Protein AF-A0A1X6PEN7-F1 (afdb_monomer)

Organism: Porphyra umbilicalis (NCBI:txid2786)

Sequence (336 aa):
MVALQAAVLLFDASPAFAVATADVFENAVACARSIYADFAPDVKAKHEYLTRYLDADMTEESLVAAFKKRYPKAADKTDATGIFTPGRPQCRAEAYAKGDKTSFGTCEKGYVSSERYSDGALTLCCACSHPKILGFVVLDRMESPQVLINALLTRFSKLPRYLLYDFACGVVRCAMVKLPWMLRELSVVSDRFHVCNHTLSHFYNANSYGELDFKNTLTHEQCNAAIRKMQAILRGAGRYGYLALLCYQTSVLNSFAESRTEYQQAGLAAGDALDAAAAREGTGARPAARATRPSLALPRHFDFRADYFSRHPCRCCRYMTRPSYATGSHIARAGV

Mean predicted aligned error: 13.34 Å

pLDDT: mean 72.69, std 17.74, range [24.83, 93.62]

Structure (mmCIF, N/CA/C/O backbone):
data_AF-A0A1X6PEN7-F1
#
_entry.id   AF-A0A1X6PEN7-F1
#
loop_
_atom_site.group_PDB
_atom_site.id
_atom_site.type_symbol
_atom_site.label_atom_id
_atom_site.label_alt_id
_atom_site.label_comp_id
_atom_site.label_asym_id
_atom_site.label_entity_id
_atom_site.label_seq_id
_atom_site.pdbx_PDB_ins_code
_atom_site.Cartn_x
_atom_site.Cartn_y
_atom_site.Cartn_z
_atom_site.occupancy
_atom_site.B_iso_or_equiv
_atom_site.auth_seq_id
_atom_site.auth_comp_id
_atom_site.auth_asym_id
_atom_site.auth_atom_id
_atom_site.pdbx_PDB_model_num
ATOM 1 N N . MET A 1 1 ? 15.521 -22.847 -3.876 1.00 48.00 1 MET A N 1
ATOM 2 C CA . MET A 1 1 ? 15.410 -23.847 -4.962 1.00 48.00 1 MET A CA 1
ATOM 3 C C . MET A 1 1 ? 15.529 -25.276 -4.436 1.00 48.00 1 MET A C 1
ATOM 5 O O . MET A 1 1 ? 14.565 -26.009 -4.584 1.00 48.00 1 MET A O 1
ATOM 9 N N . VAL A 1 2 ? 16.608 -25.637 -3.727 1.00 52.41 2 VAL A N 1
ATOM 10 C CA . VAL A 1 2 ? 16.836 -27.011 -3.216 1.00 52.41 2 VAL A CA 1
ATOM 11 C C . VAL A 1 2 ? 15.707 -27.540 -2.316 1.00 52.41 2 VAL A C 1
ATOM 13 O O . VAL A 1 2 ? 15.239 -28.650 -2.522 1.00 52.41 2 VAL A O 1
ATOM 16 N N . ALA A 1 3 ? 15.205 -26.741 -1.368 1.00 46.94 3 ALA A N 1
ATOM 17 C CA . ALA A 1 3 ? 14.145 -27.187 -0.452 1.00 46.94 3 ALA A CA 1
ATOM 18 C C . ALA A 1 3 ? 12.792 -27.446 -1.1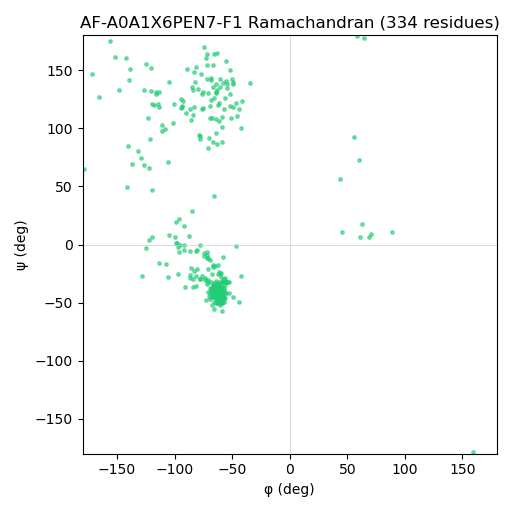46 1.00 46.94 3 ALA A C 1
ATOM 20 O O . ALA A 1 3 ? 12.088 -28.383 -0.792 1.00 46.94 3 ALA A O 1
ATOM 21 N N . LEU A 1 4 ? 12.442 -26.642 -2.158 1.00 51.12 4 LEU A N 1
ATOM 22 C CA . LEU A 1 4 ? 11.215 -26.832 -2.941 1.00 51.12 4 LEU A CA 1
ATOM 23 C C . LEU A 1 4 ? 11.320 -28.062 -3.847 1.00 51.12 4 LEU A C 1
ATOM 25 O O . LEU A 1 4 ? 10.376 -28.835 -3.924 1.00 51.12 4 LEU A O 1
ATOM 29 N N . GLN A 1 5 ? 12.478 -28.284 -4.474 1.00 61.81 5 GLN A N 1
ATOM 30 C CA . GLN A 1 5 ? 12.730 -29.495 -5.261 1.00 61.81 5 GLN A CA 1
ATOM 31 C C . GLN A 1 5 ? 12.733 -30.755 -4.385 1.00 61.81 5 GLN A C 1
ATOM 33 O O . GLN A 1 5 ? 12.153 -31.761 -4.772 1.00 61.81 5 GLN A O 1
ATOM 38 N N . ALA A 1 6 ? 13.312 -30.688 -3.184 1.00 69.75 6 ALA A N 1
ATOM 39 C CA . ALA A 1 6 ? 13.276 -31.787 -2.222 1.00 69.75 6 ALA A CA 1
ATOM 40 C C . ALA A 1 6 ? 11.848 -32.093 -1.738 1.00 69.75 6 ALA A C 1
ATOM 42 O O . ALA A 1 6 ? 11.487 -33.258 -1.618 1.00 69.75 6 ALA A O 1
ATOM 43 N N . ALA A 1 7 ? 11.023 -31.065 -1.508 1.00 70.19 7 ALA A N 1
ATOM 44 C CA . ALA A 1 7 ? 9.619 -31.248 -1.148 1.00 70.19 7 ALA A CA 1
ATOM 45 C C . ALA A 1 7 ? 8.810 -31.896 -2.283 1.00 70.19 7 ALA A C 1
ATOM 47 O O . ALA A 1 7 ? 8.031 -32.804 -2.020 1.00 70.19 7 ALA A O 1
ATOM 48 N N . VAL A 1 8 ? 9.031 -31.482 -3.537 1.00 73.69 8 VAL A N 1
ATOM 49 C CA . VAL A 1 8 ? 8.390 -32.105 -4.710 1.00 73.69 8 VAL A CA 1
ATOM 50 C C . VAL A 1 8 ? 8.767 -33.584 -4.810 1.00 73.69 8 VAL A C 1
ATOM 52 O O . VAL A 1 8 ? 7.882 -34.427 -4.847 1.00 73.69 8 VAL A O 1
ATOM 55 N N . LEU A 1 9 ? 10.060 -33.913 -4.728 1.00 80.81 9 LEU A N 1
ATOM 56 C CA . LEU A 1 9 ? 10.526 -35.304 -4.758 1.00 80.81 9 LEU A CA 1
ATOM 57 C C . LEU A 1 9 ? 9.960 -36.144 -3.602 1.00 80.81 9 LEU A C 1
ATOM 59 O O . LEU A 1 9 ? 9.646 -37.316 -3.789 1.00 80.81 9 LEU A O 1
ATOM 63 N N . LEU A 1 10 ? 9.817 -35.554 -2.412 1.00 79.19 10 LEU A N 1
ATOM 64 C CA . LEU A 1 10 ? 9.229 -36.222 -1.251 1.00 79.19 10 LEU A CA 1
ATOM 65 C C . LEU A 1 10 ? 7.739 -36.526 -1.462 1.00 79.19 10 LEU A C 1
ATOM 67 O O . LEU A 1 10 ? 7.286 -37.615 -1.114 1.00 79.19 10 LEU A O 1
ATOM 71 N N . PHE A 1 11 ? 6.985 -35.582 -2.028 1.00 83.81 11 PHE A N 1
ATOM 72 C CA . PHE A 1 11 ? 5.562 -35.771 -2.308 1.00 83.81 11 PHE A CA 1
ATOM 73 C C . PHE A 1 11 ? 5.316 -36.738 -3.471 1.00 83.81 11 PHE A C 1
ATOM 75 O O . PHE A 1 11 ? 4.370 -37.518 -3.399 1.00 83.81 11 PHE A O 1
ATOM 82 N N . ASP A 1 12 ? 6.195 -36.760 -4.476 1.00 82.69 12 ASP A N 1
ATOM 83 C CA . ASP A 1 12 ? 6.150 -37.743 -5.566 1.00 82.69 12 ASP A CA 1
ATOM 84 C C . ASP A 1 12 ? 6.468 -39.160 -5.059 1.00 82.69 12 ASP A C 1
ATOM 86 O O . ASP A 1 12 ? 5.818 -40.130 -5.449 1.00 82.69 12 ASP A O 1
ATOM 90 N N . ALA A 1 13 ? 7.445 -39.290 -4.153 1.00 87.19 13 ALA A N 1
ATOM 91 C CA . ALA A 1 13 ? 7.831 -40.572 -3.567 1.00 87.19 13 ALA A CA 1
ATOM 92 C C . ALA A 1 13 ? 6.817 -41.101 -2.538 1.00 87.19 13 ALA A C 1
ATOM 94 O O . ALA A 1 13 ? 6.705 -42.312 -2.351 1.00 87.19 13 ALA A O 1
ATOM 95 N N . SER A 1 14 ? 6.087 -40.214 -1.856 1.00 87.44 14 SER A N 1
ATOM 96 C CA . SER A 1 14 ? 5.062 -40.586 -0.878 1.00 87.44 14 SER A CA 1
ATOM 97 C C . SER A 1 14 ? 3.839 -39.668 -0.970 1.00 87.44 14 SER A C 1
ATOM 99 O O . SER A 1 14 ? 3.693 -38.722 -0.187 1.00 87.44 14 SER A O 1
ATOM 101 N N . PRO A 1 15 ? 2.894 -39.976 -1.876 1.00 86.44 15 PRO A N 1
ATOM 102 C CA . PRO A 1 15 ? 1.643 -39.228 -1.988 1.00 86.44 15 PRO A CA 1
ATOM 103 C C . PRO A 1 15 ? 0.830 -39.237 -0.684 1.00 86.44 15 PRO A C 1
ATOM 105 O O . PRO A 1 15 ? 0.190 -38.247 -0.336 1.00 86.44 15 PRO A O 1
ATOM 108 N N . ALA A 1 16 ? 0.913 -40.327 0.089 1.00 88.88 16 ALA A N 1
ATOM 109 C CA . ALA A 1 16 ? 0.264 -40.445 1.395 1.00 88.88 16 ALA A CA 1
ATOM 110 C C . ALA A 1 16 ? 0.770 -39.400 2.406 1.00 88.88 16 ALA A C 1
ATOM 112 O O . ALA A 1 16 ? -0.004 -38.924 3.233 1.00 88.88 16 ALA A O 1
ATOM 113 N N . PHE A 1 17 ? 2.043 -38.997 2.323 1.00 84.38 17 PHE A N 1
ATOM 114 C CA . PHE A 1 17 ? 2.596 -37.945 3.176 1.00 84.38 17 PHE A CA 1
ATOM 115 C C . PHE A 1 17 ? 2.010 -36.566 2.844 1.00 84.38 17 PHE A C 1
ATOM 117 O O . PHE A 1 17 ? 1.712 -35.788 3.753 1.00 84.38 17 PHE A O 1
ATOM 124 N N . ALA A 1 18 ? 1.786 -36.273 1.558 1.00 81.75 18 ALA A N 1
ATOM 125 C CA . ALA A 1 18 ? 1.116 -35.043 1.136 1.00 81.75 18 ALA A CA 1
ATOM 126 C C . ALA A 1 18 ? -0.335 -34.992 1.645 1.00 81.75 18 ALA A C 1
ATOM 128 O O . ALA A 1 18 ? -0.751 -33.969 2.186 1.00 81.75 18 ALA A O 1
ATOM 129 N N . VAL A 1 19 ? -1.068 -36.109 1.541 1.00 84.88 19 VAL A N 1
ATOM 130 C CA . VAL A 1 19 ? -2.448 -36.232 2.046 1.00 84.88 19 VAL A CA 1
ATOM 131 C C . VAL A 1 19 ? -2.495 -36.058 3.562 1.00 84.88 19 VAL A C 1
ATOM 133 O O . VAL A 1 19 ? -3.214 -35.194 4.045 1.00 84.88 19 VAL A O 1
ATOM 136 N N . ALA A 1 20 ? -1.651 -36.770 4.314 1.00 87.44 20 ALA A N 1
ATOM 137 C CA . ALA A 1 20 ? -1.600 -36.636 5.770 1.00 87.44 20 ALA A CA 1
ATOM 138 C C . ALA A 1 20 ? -1.254 -35.202 6.214 1.00 87.44 20 ALA A C 1
ATOM 140 O O . ALA A 1 20 ? -1.802 -34.688 7.187 1.00 87.44 20 ALA A O 1
ATOM 141 N N . THR A 1 21 ? -0.365 -34.527 5.480 1.00 82.62 21 THR A N 1
ATOM 142 C CA . THR A 1 21 ? -0.028 -33.120 5.735 1.00 82.62 21 THR A CA 1
ATOM 143 C C . THR A 1 21 ? -1.227 -32.205 5.467 1.00 82.62 21 THR A C 1
ATOM 145 O O . THR A 1 21 ? -1.503 -31.307 6.264 1.00 82.62 21 THR A O 1
ATOM 148 N N . ALA A 1 22 ? -1.958 -32.434 4.371 1.00 80.56 22 ALA A N 1
ATOM 149 C CA . ALA A 1 22 ? -3.183 -31.703 4.061 1.00 80.56 22 ALA A CA 1
ATOM 150 C C . ALA A 1 22 ? -4.256 -31.918 5.140 1.00 80.56 22 ALA A C 1
ATOM 152 O O . ALA A 1 22 ? -4.801 -30.936 5.636 1.00 80.56 22 ALA A O 1
ATOM 153 N N . ASP A 1 23 ? -4.471 -33.158 5.586 1.00 87.81 23 ASP A N 1
ATOM 154 C CA . ASP A 1 23 ? -5.433 -33.502 6.640 1.00 87.81 23 ASP A CA 1
ATOM 155 C C . ASP A 1 23 ? -5.106 -32.801 7.966 1.00 87.81 23 ASP A C 1
ATOM 157 O O . ASP A 1 23 ? -5.998 -32.310 8.660 1.00 87.81 23 ASP A O 1
ATOM 161 N N . VAL A 1 24 ? -3.823 -32.700 8.331 1.00 88.50 24 VAL A N 1
ATOM 162 C CA . VAL A 1 24 ? -3.392 -31.932 9.513 1.00 88.50 24 VAL A CA 1
ATOM 163 C C . VAL A 1 24 ? -3.755 -30.453 9.362 1.00 88.50 24 VAL A C 1
ATOM 165 O O . VAL A 1 24 ? -4.262 -29.849 10.310 1.00 88.50 24 VAL A O 1
ATOM 168 N N . PHE A 1 25 ? -3.538 -29.862 8.184 1.00 78.00 25 PHE A N 1
ATOM 169 C CA . PHE A 1 25 ? -3.916 -28.472 7.933 1.00 78.00 25 PHE A CA 1
ATOM 170 C C . PHE A 1 25 ? -5.434 -28.269 7.929 1.00 78.00 25 PHE A C 1
ATOM 172 O O . PHE A 1 25 ? -5.904 -27.289 8.508 1.00 78.00 25 PHE A O 1
ATOM 179 N N . GLU A 1 26 ? -6.212 -29.182 7.347 1.00 81.88 26 GLU A N 1
ATOM 180 C CA . GLU A 1 26 ? -7.675 -29.113 7.378 1.00 81.88 26 GLU A CA 1
ATOM 181 C C . GLU A 1 26 ? -8.219 -29.232 8.803 1.00 81.88 26 GLU A C 1
ATOM 183 O O . GLU A 1 26 ? -9.050 -28.416 9.211 1.00 81.88 26 GLU A O 1
ATOM 188 N N . ASN A 1 27 ? -7.690 -30.161 9.602 1.00 85.50 27 ASN A N 1
ATOM 189 C CA . ASN A 1 27 ? -8.048 -30.302 11.012 1.00 85.50 27 ASN A CA 1
ATOM 190 C C . ASN A 1 27 ? -7.675 -29.059 11.829 1.00 85.50 27 ASN A C 1
ATOM 192 O O . ASN A 1 27 ? -8.466 -28.598 12.654 1.00 85.50 27 ASN A O 1
ATOM 196 N N . ALA A 1 28 ? -6.506 -28.462 11.578 1.00 77.31 28 ALA A N 1
ATOM 197 C CA . ALA A 1 28 ? -6.116 -27.204 12.208 1.00 77.31 28 ALA A CA 1
ATOM 198 C C . ALA A 1 28 ? -7.077 -26.060 11.835 1.00 77.31 28 ALA A C 1
ATOM 200 O O . ALA A 1 28 ? -7.468 -25.276 12.701 1.00 77.31 28 ALA A O 1
ATOM 201 N N . VAL A 1 29 ? -7.510 -25.983 10.570 1.00 75.75 29 VAL A N 1
ATOM 202 C CA . VAL A 1 29 ? -8.511 -25.007 10.107 1.00 75.75 29 VAL A CA 1
ATOM 203 C C . VAL A 1 29 ? -9.874 -25.259 10.752 1.00 75.75 29 VAL A C 1
ATOM 205 O O . VAL A 1 29 ? -10.517 -24.300 11.179 1.00 75.75 29 VAL A O 1
ATOM 208 N N . ALA A 1 30 ? -10.322 -26.511 10.851 1.00 76.62 30 ALA A N 1
ATOM 209 C CA . ALA A 1 30 ? -11.583 -26.875 11.494 1.00 76.62 30 ALA A CA 1
ATOM 210 C C . ALA A 1 30 ? -11.576 -26.520 12.988 1.00 76.62 30 ALA A C 1
ATOM 212 O O . ALA A 1 30 ? -12.508 -25.877 13.470 1.00 76.62 30 ALA A O 1
ATOM 213 N N . CYS A 1 31 ? -10.489 -26.839 13.693 1.00 77.62 31 CYS A N 1
ATOM 214 C CA . CYS A 1 31 ? -10.285 -26.465 15.090 1.00 77.62 31 CYS A CA 1
ATOM 215 C C . CYS A 1 31 ? -10.289 -24.941 15.264 1.00 77.62 31 CYS A C 1
ATOM 217 O O . CYS A 1 31 ? -11.042 -24.413 16.079 1.00 77.62 31 CYS A O 1
ATOM 219 N N . ALA A 1 32 ? -9.539 -24.213 14.429 1.00 71.62 32 ALA A N 1
ATOM 220 C CA . ALA A 1 32 ? -9.547 -22.756 14.444 1.00 71.62 32 ALA A CA 1
ATOM 221 C C . ALA A 1 32 ? -10.955 -22.198 14.193 1.00 71.62 32 ALA A C 1
ATOM 223 O O . ALA A 1 32 ? -11.372 -21.291 14.901 1.00 71.62 32 ALA A O 1
ATOM 224 N N . ARG A 1 33 ? -11.715 -22.744 13.233 1.00 69.38 33 ARG A N 1
ATOM 225 C CA . ARG A 1 33 ? -13.106 -22.344 12.959 1.00 69.38 33 ARG A CA 1
ATOM 226 C C . ARG A 1 33 ? -14.042 -22.615 14.135 1.00 69.38 33 ARG A C 1
ATOM 228 O O . ARG A 1 33 ? -14.866 -21.755 14.414 1.00 69.38 33 ARG A O 1
ATOM 235 N N . SER A 1 34 ? -13.906 -23.754 14.816 1.00 70.88 34 SER A N 1
ATOM 236 C CA . SER A 1 34 ? -14.681 -24.078 16.024 1.00 70.88 34 SER A CA 1
ATOM 237 C C . SER A 1 34 ? -14.368 -23.094 17.146 1.00 70.88 34 SER A C 1
ATOM 239 O O . SER A 1 34 ? -15.275 -22.466 17.677 1.00 70.88 34 SER A O 1
ATOM 241 N N . ILE A 1 35 ? -13.079 -22.852 17.406 1.00 67.88 35 ILE A N 1
ATOM 242 C CA . ILE A 1 35 ? -12.631 -21.805 18.332 1.00 67.88 35 ILE A CA 1
ATOM 243 C C . ILE A 1 35 ? -13.231 -20.454 17.910 1.00 67.88 35 ILE A C 1
ATOM 245 O O . ILE A 1 35 ? -13.727 -19.722 18.758 1.00 67.88 35 ILE A O 1
ATOM 249 N N . TYR A 1 36 ? -13.256 -20.156 16.600 1.00 65.94 36 TYR A N 1
ATOM 250 C CA . TYR A 1 36 ? -13.876 -18.953 16.035 1.00 65.94 36 TYR A CA 1
ATOM 251 C C . TYR A 1 36 ? -15.395 -18.846 16.226 1.00 65.94 36 TYR A C 1
ATOM 253 O O . TYR A 1 36 ? -15.910 -17.732 16.338 1.00 65.94 36 TYR A O 1
ATOM 261 N N . ALA A 1 37 ? -16.102 -19.970 16.269 1.00 62.84 37 ALA A N 1
ATOM 262 C CA . ALA A 1 37 ? -17.545 -20.022 16.452 1.00 62.84 37 ALA A CA 1
ATOM 263 C C . ALA A 1 37 ? -17.957 -19.797 17.918 1.00 62.84 37 ALA A C 1
ATOM 265 O O . ALA A 1 37 ? -19.004 -19.201 18.167 1.00 62.84 37 ALA A O 1
ATOM 266 N N . ASP A 1 38 ? -17.104 -20.176 18.871 1.00 67.69 38 ASP A N 1
ATOM 267 C CA . ASP A 1 38 ? -17.422 -20.208 20.306 1.00 67.69 38 ASP A CA 1
ATOM 268 C C . ASP A 1 38 ? -17.076 -18.902 21.068 1.00 67.69 38 ASP A C 1
ATOM 270 O O . ASP A 1 38 ? -16.972 -18.887 22.295 1.00 67.69 38 ASP A O 1
ATOM 274 N N . PHE A 1 39 ? -16.849 -17.777 20.375 1.00 67.44 39 PHE A N 1
ATOM 275 C CA . PHE A 1 39 ? -16.070 -16.669 20.950 1.00 67.44 39 PHE A CA 1
ATOM 276 C C . PHE A 1 39 ? -16.751 -15.680 21.911 1.00 67.44 39 PHE A C 1
ATOM 278 O O . PHE A 1 39 ? -17.912 -15.287 21.781 1.00 67.44 39 PHE A O 1
ATOM 285 N N . ALA A 1 40 ? -15.878 -15.135 22.770 1.00 63.31 40 ALA A N 1
ATOM 286 C CA . ALA A 1 40 ? -16.000 -13.888 23.519 1.00 63.31 40 ALA A CA 1
ATOM 287 C C . ALA A 1 40 ? -16.266 -12.642 22.621 1.00 63.31 40 ALA A C 1
ATOM 289 O O . ALA A 1 40 ? -15.956 -12.641 21.421 1.00 63.31 40 ALA A O 1
ATOM 290 N N . PRO A 1 41 ? -16.831 -11.547 23.174 1.00 65.56 41 PRO A N 1
ATOM 291 C CA . PRO A 1 41 ? -17.335 -10.402 22.399 1.00 65.56 41 PRO A CA 1
ATOM 292 C C . PRO A 1 41 ? -16.309 -9.722 21.474 1.00 65.56 41 PRO A C 1
ATOM 294 O O . PRO A 1 41 ? -16.657 -9.211 20.408 1.00 65.56 41 PRO A O 1
ATOM 297 N N . ASP A 1 42 ? -15.040 -9.708 21.873 1.00 62.34 42 ASP A N 1
ATOM 298 C CA . ASP A 1 42 ? -13.933 -9.054 21.178 1.00 62.34 42 ASP A CA 1
ATOM 299 C C . ASP A 1 42 ? -13.534 -9.766 19.879 1.00 62.34 42 ASP A C 1
ATOM 301 O O . ASP A 1 42 ? -13.138 -9.116 18.906 1.00 62.34 42 ASP A O 1
ATOM 305 N N . VAL A 1 43 ? -13.677 -11.089 19.819 1.00 65.38 43 VAL A N 1
ATOM 306 C CA . VAL A 1 43 ? -13.375 -11.852 18.605 1.00 65.38 43 VAL A CA 1
ATOM 307 C C . VAL A 1 43 ? -14.571 -11.921 17.664 1.00 65.38 43 VAL A C 1
ATOM 309 O O . VAL A 1 43 ? -14.375 -11.875 16.448 1.00 65.38 43 VAL A O 1
ATOM 312 N N . LYS A 1 44 ? -15.802 -11.873 18.190 1.00 68.44 44 LYS A N 1
ATOM 313 C CA . LYS A 1 44 ? -17.008 -11.687 17.370 1.00 68.44 44 LYS A CA 1
ATOM 314 C C . LYS A 1 44 ? -16.927 -10.405 16.531 1.00 68.44 44 LYS A C 1
ATOM 316 O O . LYS A 1 44 ? -17.133 -10.448 15.321 1.00 68.44 44 LYS A O 1
ATOM 321 N N . ALA A 1 45 ? -16.522 -9.285 17.133 1.00 68.56 45 ALA A N 1
ATOM 322 C CA . ALA A 1 45 ? -16.345 -8.020 16.414 1.00 68.56 45 ALA A CA 1
ATOM 323 C C . ALA A 1 45 ? -15.270 -8.098 15.307 1.00 68.56 45 ALA A C 1
ATOM 325 O O . ALA A 1 45 ? -15.436 -7.519 14.229 1.00 68.56 45 ALA A O 1
ATOM 326 N N . LYS A 1 46 ? -14.173 -8.838 15.539 1.00 69.31 46 LYS A N 1
ATOM 327 C CA . LYS A 1 46 ? -13.144 -9.090 14.513 1.00 69.31 46 LYS A CA 1
ATOM 328 C C . LYS A 1 46 ? -13.699 -9.953 13.382 1.00 69.31 46 LYS A C 1
ATOM 330 O O . LYS A 1 46 ? -13.505 -9.608 12.221 1.00 69.31 46 LYS A O 1
ATOM 335 N N . HIS A 1 47 ? -14.427 -11.021 13.705 1.00 71.44 47 HIS A N 1
ATOM 336 C CA . HIS A 1 47 ? -15.070 -11.891 12.723 1.00 71.44 47 HIS A CA 1
ATOM 337 C C . HIS A 1 47 ? -16.063 -11.117 11.840 1.00 71.44 47 HIS A C 1
ATOM 339 O O . HIS A 1 47 ? -16.031 -11.249 10.622 1.00 71.44 47 HIS A O 1
ATOM 345 N N . GLU A 1 48 ? -16.856 -10.207 12.411 1.00 77.56 48 GLU A N 1
ATOM 346 C CA . GLU A 1 48 ? -17.752 -9.334 11.640 1.00 77.56 48 GLU 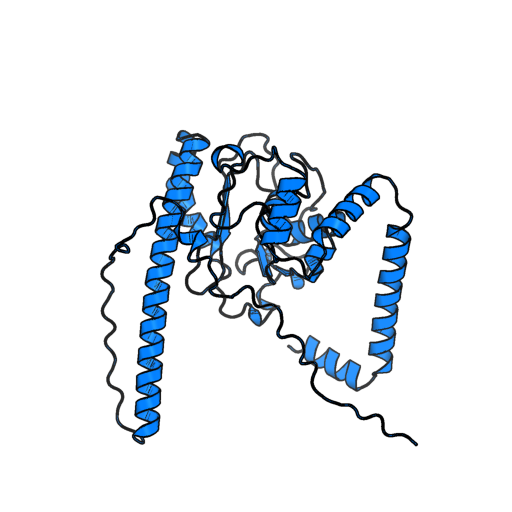A CA 1
ATOM 347 C C . GLU A 1 48 ? -17.015 -8.404 10.663 1.00 77.56 48 GLU A C 1
ATOM 349 O O . GLU A 1 48 ? -17.544 -8.087 9.593 1.00 77.56 48 GLU A O 1
ATOM 354 N N . TYR A 1 49 ? -15.809 -7.937 11.009 1.00 81.94 49 TYR A N 1
ATOM 355 C CA . TYR A 1 49 ? -14.967 -7.194 10.067 1.00 81.94 49 TYR A CA 1
ATOM 356 C C . TYR A 1 49 ? -14.566 -8.086 8.888 1.00 81.94 49 TYR A C 1
ATOM 358 O O . TYR A 1 49 ? -14.671 -7.652 7.742 1.00 81.94 49 TYR A O 1
ATOM 366 N N . LEU A 1 50 ? -14.153 -9.330 9.163 1.00 76.50 50 LEU A N 1
ATOM 367 C CA . LEU A 1 50 ? -13.784 -10.301 8.130 1.00 76.50 50 LEU A CA 1
ATOM 368 C C . LEU A 1 50 ? -14.951 -10.562 7.188 1.00 76.50 50 LEU A C 1
ATOM 370 O O . LEU A 1 50 ? -14.842 -10.288 5.999 1.00 76.50 50 LEU A O 1
ATOM 374 N N . THR A 1 51 ? -16.090 -10.997 7.721 1.00 77.19 51 THR A N 1
ATOM 375 C CA . THR A 1 51 ? -17.279 -11.347 6.932 1.00 77.19 51 THR A CA 1
ATOM 376 C C . THR A 1 51 ? -17.739 -10.201 6.034 1.00 77.19 51 THR A C 1
ATOM 378 O O . THR A 1 51 ? -18.217 -10.430 4.930 1.00 77.19 51 THR A O 1
ATOM 381 N N . ARG A 1 52 ? -17.554 -8.949 6.467 1.00 81.38 52 ARG A N 1
ATOM 382 C CA . ARG A 1 52 ? -17.948 -7.769 5.689 1.00 81.38 52 ARG A CA 1
ATOM 383 C C . ARG A 1 52 ? -17.045 -7.480 4.490 1.00 81.38 52 ARG A C 1
ATOM 385 O O . ARG A 1 52 ? -17.506 -6.869 3.532 1.00 81.38 52 ARG A O 1
ATOM 392 N N . TYR A 1 53 ? -15.763 -7.828 4.572 1.00 77.19 53 TYR A N 1
ATOM 393 C CA . TYR A 1 53 ? -14.747 -7.352 3.628 1.00 77.19 53 TYR A CA 1
ATOM 394 C C . TYR A 1 53 ? -13.954 -8.468 2.928 1.00 77.19 53 TYR A C 1
ATOM 396 O O . TYR A 1 53 ? -13.110 -8.150 2.089 1.00 77.19 53 TYR A O 1
ATOM 404 N N . LEU A 1 54 ? -14.210 -9.736 3.270 1.00 73.19 54 LEU A N 1
ATOM 405 C CA . LEU A 1 54 ? -13.516 -10.934 2.778 1.00 73.19 54 LEU A CA 1
ATOM 406 C C . LEU A 1 54 ? -14.228 -11.622 1.598 1.00 73.19 54 LEU A C 1
ATOM 408 O O . LEU A 1 54 ? -14.008 -12.802 1.341 1.00 73.19 54 LEU A O 1
ATOM 412 N N . ASP A 1 55 ? -15.077 -10.905 0.873 1.00 72.62 55 ASP A N 1
ATOM 413 C CA . ASP A 1 55 ? -15.663 -11.425 -0.359 1.00 72.62 55 ASP A CA 1
ATOM 414 C C . ASP A 1 55 ? -14.716 -11.142 -1.539 1.00 72.62 55 ASP A C 1
ATOM 416 O O . ASP A 1 55 ? -14.392 -9.987 -1.834 1.00 72.62 55 ASP A O 1
ATOM 420 N N . ALA A 1 56 ? -14.216 -12.213 -2.162 1.00 63.62 56 ALA A N 1
ATOM 421 C CA . ALA A 1 56 ? -13.228 -12.155 -3.237 1.00 63.62 56 ALA A CA 1
ATOM 422 C C . ALA A 1 56 ? -13.805 -11.609 -4.554 1.00 63.62 56 ALA A C 1
ATOM 424 O O . ALA A 1 56 ? -13.043 -11.095 -5.379 1.00 63.62 56 ALA A O 1
ATOM 425 N N . ASP A 1 57 ? -15.128 -11.673 -4.720 1.00 73.38 57 ASP A N 1
ATOM 426 C CA . ASP A 1 57 ? -15.823 -11.261 -5.941 1.00 73.38 57 ASP A CA 1
ATOM 427 C C . ASP A 1 57 ? -16.265 -9.789 -5.898 1.00 73.38 57 ASP A C 1
ATOM 429 O O . ASP A 1 57 ? -16.726 -9.228 -6.895 1.00 73.38 57 ASP A O 1
ATOM 433 N N . MET A 1 58 ? -16.069 -9.112 -4.763 1.00 77.69 58 MET A N 1
ATOM 434 C CA . MET A 1 58 ? -16.416 -7.703 -4.610 1.00 77.69 58 MET A CA 1
ATOM 435 C C . MET A 1 58 ? -15.513 -6.792 -5.450 1.00 77.69 58 MET A C 1
ATOM 437 O O . MET A 1 58 ? -14.287 -6.759 -5.299 1.00 77.69 58 MET A O 1
ATOM 441 N N . THR A 1 59 ? -16.136 -5.979 -6.306 1.00 86.25 59 THR A N 1
ATOM 442 C CA . THR A 1 59 ? -15.435 -4.930 -7.055 1.00 86.25 59 THR A CA 1
ATOM 443 C C . THR A 1 59 ? -15.047 -3.760 -6.148 1.00 86.25 59 THR A C 1
ATOM 445 O O . THR A 1 59 ? -15.607 -3.561 -5.065 1.00 86.25 59 THR A O 1
ATOM 448 N N . GLU A 1 60 ? -14.087 -2.948 -6.595 1.00 85.56 60 GLU A N 1
ATOM 449 C CA . GLU A 1 60 ? -13.671 -1.745 -5.870 1.00 85.56 60 GLU A CA 1
ATOM 450 C C . GLU A 1 60 ? -14.838 -0.775 -5.665 1.00 85.56 60 GLU A C 1
ATOM 452 O O . GLU A 1 60 ? -15.039 -0.275 -4.559 1.00 85.56 60 GLU A O 1
ATOM 457 N N . GLU A 1 61 ? -15.652 -0.570 -6.698 1.00 88.94 61 GLU A N 1
ATOM 458 C CA . GLU A 1 61 ? -16.820 0.307 -6.661 1.00 88.94 61 GLU A CA 1
ATOM 459 C C . GLU A 1 61 ? -17.838 -0.175 -5.623 1.00 88.94 61 GLU A C 1
ATOM 461 O O . GLU A 1 61 ? -18.367 0.631 -4.855 1.00 88.94 61 GLU A O 1
ATOM 466 N N . SER A 1 62 ? -18.065 -1.492 -5.553 1.00 90.38 62 SER A N 1
ATOM 467 C CA . SER A 1 62 ? -18.975 -2.106 -4.585 1.00 90.38 62 SER A CA 1
ATOM 468 C C . SER A 1 62 ? -18.479 -1.929 -3.145 1.00 90.38 62 SER A C 1
ATOM 470 O O . SER A 1 62 ? -19.241 -1.510 -2.269 1.00 90.38 62 SER A O 1
ATOM 472 N N . LEU A 1 63 ? -17.181 -2.150 -2.896 1.00 90.19 63 LEU A N 1
ATOM 473 C CA . LEU A 1 63 ? -16.569 -1.936 -1.578 1.00 90.19 63 LEU A CA 1
ATOM 474 C C . LEU A 1 63 ? -16.672 -0.471 -1.134 1.00 90.19 63 LEU A C 1
ATOM 476 O O . LEU A 1 63 ? -17.069 -0.182 -0.004 1.00 90.19 63 LEU A 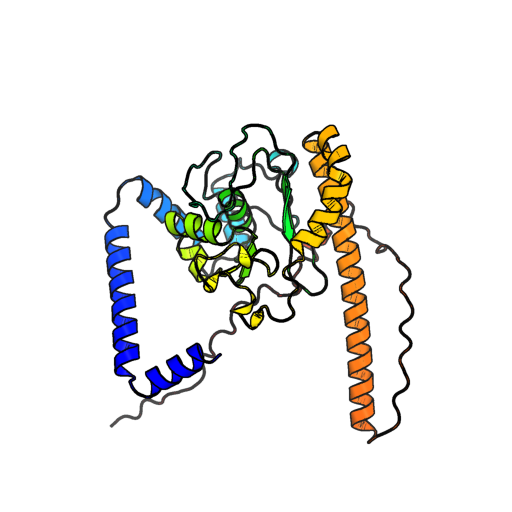O 1
ATOM 480 N N . VAL A 1 64 ? -16.369 0.468 -2.034 1.00 90.94 64 VAL A N 1
ATOM 481 C CA . VAL A 1 64 ? -16.467 1.910 -1.765 1.00 90.94 64 VAL A CA 1
ATOM 482 C C . VAL A 1 64 ? -17.914 2.319 -1.486 1.00 90.94 64 VAL A C 1
ATOM 484 O O . VAL A 1 64 ? -18.169 3.062 -0.536 1.00 90.94 64 VAL A O 1
ATOM 487 N N . ALA A 1 65 ? -18.876 1.822 -2.268 1.00 92.00 65 ALA A N 1
ATOM 488 C CA . ALA A 1 65 ? -20.295 2.094 -2.056 1.00 92.00 65 ALA A CA 1
ATOM 489 C C . ALA A 1 65 ? -20.784 1.546 -0.705 1.00 92.00 65 ALA A C 1
ATOM 491 O O . ALA A 1 65 ? -21.448 2.264 0.047 1.00 92.00 65 ALA A O 1
ATOM 492 N N . ALA A 1 66 ? -20.403 0.315 -0.353 1.00 91.62 66 ALA A N 1
ATOM 493 C CA . ALA A 1 66 ? -20.733 -0.299 0.930 1.00 91.62 66 ALA A CA 1
ATOM 494 C C . ALA A 1 66 ? -20.133 0.478 2.113 1.00 91.62 66 ALA A C 1
ATOM 496 O O . ALA A 1 66 ? -20.827 0.736 3.103 1.00 91.62 66 ALA A O 1
ATOM 497 N N . PHE A 1 67 ? -18.873 0.913 1.996 1.00 92.88 67 PHE A N 1
ATOM 498 C CA . PHE A 1 67 ? -18.221 1.751 3.000 1.00 92.88 67 PHE A CA 1
ATOM 499 C C . PHE A 1 67 ? -18.961 3.081 3.187 1.00 92.88 67 PHE A C 1
ATOM 501 O O . PHE A 1 67 ? -19.345 3.408 4.310 1.00 92.88 67 PHE A O 1
ATOM 508 N N . LYS A 1 68 ? -19.235 3.815 2.100 1.00 93.12 68 LYS A N 1
ATOM 509 C CA . LYS A 1 68 ? -19.951 5.103 2.150 1.00 93.12 68 LYS A CA 1
ATOM 510 C C . LYS A 1 68 ? -21.359 4.965 2.725 1.00 93.12 68 LYS A C 1
ATOM 512 O O . LYS A 1 68 ? -21.769 5.792 3.533 1.00 93.12 68 LYS A O 1
ATOM 517 N N . LYS A 1 69 ? -22.082 3.900 2.363 1.00 93.62 69 LYS A N 1
ATOM 518 C CA . LYS A 1 69 ? -23.418 3.608 2.901 1.00 93.62 69 LYS A CA 1
ATOM 519 C C . LYS A 1 69 ? -23.390 3.429 4.419 1.00 93.62 69 LYS A C 1
ATOM 521 O O . LYS A 1 69 ? -24.300 3.882 5.107 1.00 93.62 69 LYS A O 1
ATOM 526 N N . ARG A 1 70 ? -22.359 2.767 4.952 1.00 92.38 70 ARG A N 1
ATOM 527 C CA . ARG A 1 70 ? -22.225 2.514 6.394 1.00 92.38 70 ARG A CA 1
ATOM 528 C C . ARG A 1 70 ? -21.663 3.713 7.158 1.00 92.38 70 ARG A C 1
ATOM 530 O O . ARG A 1 70 ? -22.079 3.953 8.289 1.00 92.38 70 ARG A O 1
ATOM 537 N N . TYR A 1 71 ? -20.741 4.453 6.553 1.00 93.44 71 TYR A N 1
ATOM 538 C CA . TYR A 1 71 ? -20.056 5.589 7.164 1.00 93.44 71 TYR A CA 1
ATOM 539 C C . TYR A 1 71 ? -20.268 6.871 6.342 1.00 93.44 71 TYR A C 1
ATOM 541 O O . TYR A 1 71 ? -19.306 7.433 5.820 1.00 93.44 71 TYR A O 1
ATOM 549 N N . PRO A 1 72 ? -21.509 7.388 6.247 1.00 92.69 72 PRO A N 1
ATOM 550 C CA . PRO A 1 72 ? -21.820 8.554 5.411 1.00 92.69 72 PRO A CA 1
ATOM 551 C C . PRO A 1 72 ? -21.138 9.845 5.885 1.00 92.69 72 PRO A C 1
ATOM 553 O O . PRO A 1 72 ? -21.030 10.800 5.127 1.00 92.69 72 PRO A O 1
ATOM 556 N N . LYS A 1 73 ? -20.681 9.876 7.144 1.00 92.62 73 LYS A N 1
ATOM 557 C CA . LYS A 1 73 ? -19.961 11.002 7.758 1.00 92.62 73 LYS A CA 1
ATOM 558 C C . LYS A 1 73 ? -18.439 10.805 7.795 1.00 92.62 73 LYS A C 1
ATOM 560 O O . LYS A 1 73 ? -17.755 11.583 8.453 1.00 92.62 73 LYS A O 1
ATOM 565 N N . ALA A 1 74 ? -17.905 9.747 7.177 1.00 89.81 74 ALA A N 1
ATOM 566 C CA . ALA A 1 74 ? -16.460 9.548 7.122 1.00 89.81 74 ALA A CA 1
ATOM 567 C C . ALA A 1 74 ? -15.804 10.698 6.349 1.00 89.81 74 ALA A C 1
ATOM 569 O O . ALA A 1 74 ? -16.264 11.061 5.267 1.00 89.81 74 ALA A O 1
ATOM 570 N N . ALA A 1 75 ? -14.728 11.256 6.904 1.00 86.94 75 ALA A N 1
ATOM 571 C CA . ALA A 1 75 ? -13.953 12.276 6.217 1.00 86.94 75 ALA A CA 1
ATOM 572 C C . ALA A 1 75 ? -13.308 11.683 4.955 1.00 86.94 75 ALA A C 1
ATOM 574 O O . ALA A 1 75 ? -12.680 10.626 5.006 1.00 86.94 75 ALA A O 1
ATOM 575 N N . ASP A 1 76 ? -13.455 12.377 3.833 1.00 82.38 76 ASP A N 1
ATOM 576 C CA . ASP A 1 76 ? -12.882 12.007 2.539 1.00 82.38 76 ASP A CA 1
ATOM 577 C C . ASP A 1 76 ? -11.689 12.891 2.159 1.00 82.38 76 ASP A C 1
ATOM 579 O O . ASP A 1 76 ? -10.784 12.446 1.452 1.00 82.38 76 ASP A O 1
ATOM 583 N N . LYS A 1 77 ? -11.662 14.131 2.653 1.00 84.25 77 LYS A N 1
ATOM 584 C CA . LYS A 1 77 ? -10.623 15.097 2.321 1.00 84.25 77 LYS A CA 1
ATOM 585 C C . LYS A 1 77 ? -9.281 14.764 2.971 1.00 84.25 77 LYS A C 1
ATOM 587 O O . LYS A 1 77 ? -9.180 14.329 4.124 1.00 84.25 77 LYS A O 1
ATOM 592 N N . THR A 1 78 ? -8.227 15.010 2.207 1.00 84.50 78 THR A N 1
ATOM 593 C CA . THR A 1 78 ? -6.836 14.751 2.583 1.00 84.50 78 THR A CA 1
ATOM 594 C C . THR A 1 78 ? -6.390 15.567 3.798 1.00 84.50 78 THR A C 1
ATOM 596 O O . THR A 1 78 ? -5.658 15.062 4.641 1.00 84.50 78 THR A O 1
ATOM 599 N N . ASP A 1 79 ? -6.833 16.818 3.915 1.00 82.50 79 ASP A N 1
ATOM 600 C CA . ASP A 1 79 ? -6.524 17.714 5.038 1.00 82.50 79 ASP A CA 1
ATOM 601 C C . ASP A 1 79 ? -7.117 17.212 6.364 1.00 82.50 79 ASP A C 1
ATOM 603 O O . ASP A 1 79 ? -6.453 17.256 7.401 1.00 82.50 79 ASP A O 1
ATOM 607 N N . ALA A 1 80 ? -8.329 16.658 6.319 1.00 84.31 80 ALA A N 1
ATOM 608 C CA . ALA A 1 80 ? -8.990 16.059 7.471 1.00 84.31 80 ALA A CA 1
ATOM 609 C C . ALA A 1 80 ? -8.359 14.711 7.860 1.00 84.31 80 ALA A C 1
ATOM 611 O O . ALA A 1 80 ? -8.046 14.469 9.029 1.00 84.31 80 ALA A O 1
ATOM 612 N N . THR A 1 81 ? -8.141 13.829 6.881 1.00 86.06 81 THR A N 1
ATOM 613 C CA . THR A 1 81 ? -7.661 12.457 7.128 1.00 86.06 81 THR A CA 1
ATOM 614 C C . THR A 1 81 ? -6.148 12.367 7.324 1.00 86.06 81 THR A C 1
ATOM 616 O O . THR A 1 81 ? -5.670 11.466 8.004 1.00 86.06 81 THR A O 1
ATOM 619 N N . GLY A 1 82 ? -5.371 13.289 6.751 1.00 86.62 82 GLY A N 1
ATOM 620 C CA . GLY A 1 82 ? -3.914 13.177 6.631 1.00 86.62 82 GLY A CA 1
ATOM 621 C C . GLY A 1 82 ? -3.452 12.107 5.638 1.00 86.62 82 GLY A C 1
ATOM 622 O O . GLY A 1 82 ? -2.264 11.796 5.607 1.00 86.62 82 GLY A O 1
ATOM 623 N N . ILE A 1 83 ? -4.363 11.527 4.850 1.00 88.94 83 ILE A N 1
ATOM 624 C CA . ILE A 1 83 ? -4.073 10.437 3.917 1.00 88.94 83 ILE A CA 1
ATOM 625 C C . ILE A 1 83 ? -4.264 10.940 2.493 1.00 88.94 83 ILE A C 1
ATOM 627 O O . ILE A 1 83 ? -5.376 11.281 2.096 1.00 88.94 83 ILE A O 1
ATOM 631 N N . PHE A 1 84 ? -3.191 10.921 1.707 1.00 89.38 84 PHE A N 1
ATOM 632 C CA . PHE A 1 84 ? -3.227 11.235 0.286 1.00 89.38 84 PHE A CA 1
ATOM 633 C C . PHE A 1 84 ? -3.028 9.962 -0.528 1.00 89.38 84 PHE A C 1
ATOM 635 O O . PHE A 1 84 ? -1.907 9.496 -0.708 1.00 89.38 84 PHE A O 1
ATOM 642 N N . THR A 1 85 ? -4.122 9.390 -1.026 1.00 87.75 85 THR A N 1
ATOM 643 C CA . THR A 1 85 ? -4.108 8.237 -1.942 1.00 87.75 85 THR A CA 1
ATOM 644 C C . THR A 1 85 ? -4.986 8.546 -3.152 1.00 87.75 85 THR A C 1
ATOM 646 O O . THR A 1 85 ? -6.130 8.092 -3.242 1.00 87.75 85 THR A O 1
ATOM 649 N N . PRO A 1 86 ? -4.498 9.399 -4.058 1.00 78.81 86 PRO A N 1
ATOM 650 C CA . PRO A 1 86 ? -5.270 9.850 -5.208 1.00 78.81 86 PRO A CA 1
ATOM 651 C C . PRO A 1 86 ? -5.662 8.658 -6.101 1.00 78.81 86 PRO A C 1
ATOM 653 O O . PRO A 1 86 ? -4.929 7.675 -6.222 1.00 78.81 86 PRO A O 1
ATOM 656 N N . GLY A 1 87 ? -6.876 8.704 -6.659 1.00 79.75 87 GLY A N 1
ATOM 657 C CA . GLY A 1 87 ? -7.469 7.586 -7.408 1.00 79.75 87 GLY A CA 1
ATOM 658 C C . GLY A 1 87 ? -7.837 6.352 -6.568 1.00 79.75 87 GLY A C 1
ATOM 659 O O . GLY A 1 87 ? -8.215 5.338 -7.142 1.00 79.75 87 GLY A O 1
ATOM 660 N N . ARG A 1 88 ? -7.719 6.411 -5.231 1.00 84.75 88 ARG A N 1
ATOM 661 C CA . ARG A 1 88 ? -8.005 5.300 -4.307 1.00 84.75 88 ARG A CA 1
ATOM 662 C C . ARG A 1 88 ? -8.883 5.770 -3.149 1.00 84.75 88 ARG A C 1
ATOM 664 O O . ARG A 1 88 ? -8.366 6.080 -2.069 1.00 84.75 88 ARG A O 1
ATOM 671 N N . PRO A 1 89 ? -10.203 5.878 -3.365 1.00 88.50 89 PRO A N 1
ATOM 672 C CA . PRO A 1 89 ? -11.126 6.239 -2.298 1.00 88.50 89 PRO A CA 1
ATOM 673 C C . PRO A 1 89 ? -11.128 5.185 -1.184 1.00 88.50 89 PRO A C 1
ATOM 675 O O . PRO A 1 89 ? -10.659 4.058 -1.347 1.00 88.50 89 PRO A O 1
ATOM 678 N N . GLN A 1 90 ? -11.686 5.544 -0.027 1.00 92.25 90 GLN A N 1
ATOM 679 C CA . GLN A 1 90 ? -11.867 4.578 1.050 1.00 92.25 90 GLN A CA 1
ATOM 680 C C . GLN A 1 90 ? -12.800 3.441 0.632 1.00 92.25 90 GLN A C 1
ATOM 682 O O . GLN A 1 90 ? -13.969 3.680 0.338 1.00 92.25 90 GLN A O 1
ATOM 687 N N . CYS A 1 91 ? -12.291 2.213 0.660 1.00 91.19 91 CYS A N 1
ATOM 688 C CA . CYS A 1 91 ? -13.049 1.004 0.342 1.00 91.19 91 CYS A CA 1
ATOM 689 C C . CYS A 1 91 ? -13.380 0.154 1.580 1.00 91.19 91 CYS A C 1
ATOM 691 O O . CYS A 1 91 ? -14.274 -0.684 1.528 1.00 91.19 91 CYS A O 1
ATOM 693 N N . ARG A 1 92 ? -12.693 0.371 2.711 1.00 91.50 92 ARG A N 1
ATOM 694 C CA . ARG A 1 92 ? -12.936 -0.333 3.984 1.00 91.50 92 ARG A CA 1
ATOM 695 C C . ARG A 1 92 ? -12.773 0.599 5.179 1.00 91.50 92 ARG A C 1
ATOM 697 O O . ARG A 1 92 ? -12.111 1.633 5.090 1.00 91.50 92 ARG A O 1
ATOM 704 N N . ALA A 1 93 ? -13.348 0.212 6.314 1.00 91.56 93 ALA A N 1
ATOM 705 C CA . ALA A 1 93 ? -13.058 0.843 7.599 1.00 91.56 93 ALA A CA 1
ATOM 706 C C . ALA A 1 93 ? -11.655 0.469 8.102 1.00 91.56 93 ALA A C 1
ATOM 708 O O . ALA A 1 93 ? -11.124 -0.592 7.759 1.00 91.56 93 ALA A O 1
ATOM 709 N N . GLU A 1 94 ? -11.076 1.329 8.937 1.00 91.56 94 GLU A N 1
ATOM 710 C CA . GLU A 1 94 ? -9.838 1.028 9.656 1.00 91.56 94 GLU A CA 1
ATOM 711 C C . GLU A 1 94 ? -10.030 -0.198 10.559 1.00 91.56 94 GLU A C 1
ATOM 713 O O . GLU A 1 94 ? -11.050 -0.331 11.235 1.00 91.56 94 GLU A O 1
ATOM 718 N N . ALA A 1 95 ? -9.057 -1.108 10.548 1.00 89.25 95 ALA A N 1
ATOM 719 C CA . ALA A 1 95 ? -9.095 -2.327 11.353 1.00 89.25 95 ALA A CA 1
ATOM 720 C C . ALA A 1 95 ? -8.541 -2.108 12.771 1.00 89.25 95 ALA A C 1
ATOM 722 O O . ALA A 1 95 ? -8.915 -2.812 13.712 1.00 89.25 95 ALA A O 1
ATOM 723 N N . TYR A 1 96 ? -7.653 -1.125 12.924 1.00 88.88 96 TYR A N 1
ATOM 724 C CA . TYR A 1 96 ? -7.079 -0.715 14.200 1.00 88.88 96 TYR A CA 1
ATOM 725 C C . TYR A 1 96 ? -7.546 0.692 14.541 1.00 88.88 96 TYR A C 1
ATOM 727 O O . TYR A 1 96 ? -7.455 1.595 13.712 1.00 88.88 96 TYR A O 1
ATOM 735 N N . ALA A 1 97 ? -8.018 0.891 15.768 1.00 86.88 97 ALA A N 1
ATOM 736 C CA . ALA A 1 97 ? -8.408 2.214 16.235 1.00 86.88 97 ALA A CA 1
ATOM 737 C C . ALA A 1 97 ? -7.179 3.110 16.470 1.00 86.88 97 ALA A C 1
ATOM 739 O O . ALA A 1 97 ? -6.041 2.651 16.626 1.00 86.88 97 ALA A O 1
ATOM 740 N N . LYS A 1 98 ? -7.400 4.422 16.569 1.00 80.81 98 LYS A N 1
ATOM 741 C CA . LYS A 1 98 ? -6.352 5.340 17.017 1.00 80.81 98 LYS A CA 1
ATOM 742 C C . LYS A 1 98 ? -5.933 4.963 18.452 1.00 80.81 98 LYS A C 1
ATOM 744 O O . LYS A 1 98 ? -6.763 4.958 19.349 1.00 80.81 98 LYS A O 1
ATOM 749 N N . GLY A 1 99 ? -4.647 4.663 18.660 1.00 76.31 99 GLY A N 1
ATOM 750 C CA . GLY A 1 99 ? -4.095 4.290 19.970 1.00 76.31 99 GLY A CA 1
ATOM 751 C C . GLY A 1 99 ? -4.154 2.791 20.272 1.00 76.31 99 GLY A C 1
ATOM 752 O O . GLY A 1 99 ? -3.912 2.393 21.408 1.00 76.31 99 GLY A O 1
ATOM 753 N N . ASP A 1 100 ? -4.476 1.962 19.275 1.00 82.25 100 ASP A N 1
ATOM 754 C CA . ASP A 1 100 ? -4.484 0.509 19.411 1.00 82.25 100 ASP A CA 1
ATOM 755 C C . ASP A 1 100 ? -3.125 -0.028 19.894 1.00 82.25 100 ASP A C 1
ATOM 757 O O . ASP A 1 100 ? -2.084 0.248 19.296 1.00 82.25 100 ASP A O 1
ATOM 761 N N . LYS A 1 101 ? -3.154 -0.806 20.982 1.00 80.00 101 LYS A N 1
ATOM 762 C CA . LYS A 1 101 ? -1.970 -1.362 21.654 1.00 80.00 101 LYS A CA 1
ATOM 763 C C . LYS A 1 101 ? -1.684 -2.815 21.268 1.00 80.00 101 LYS A C 1
ATOM 765 O O . LYS A 1 101 ? -1.005 -3.516 22.014 1.00 80.00 101 LYS A O 1
ATOM 770 N N . T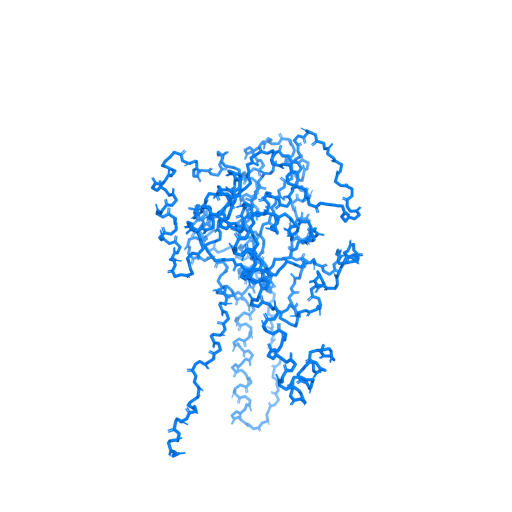HR A 1 102 ? -2.220 -3.299 20.142 1.00 80.75 102 THR A N 1
ATOM 771 C CA . THR A 1 102 ? -1.924 -4.653 19.645 1.00 80.75 102 THR A CA 1
ATOM 772 C C . THR A 1 102 ? -0.410 -4.840 19.577 1.00 80.75 102 THR A C 1
ATOM 774 O O . THR A 1 102 ? 0.274 -4.100 18.871 1.00 80.75 102 THR A O 1
ATOM 777 N N . SER A 1 103 ? 0.107 -5.817 20.322 1.00 78.00 103 SER A N 1
ATOM 778 C CA . SER A 1 103 ? 1.542 -6.081 20.361 1.00 78.00 103 SER A CA 1
ATOM 779 C C . SER A 1 103 ? 2.029 -6.570 18.999 1.00 78.00 103 SER A C 1
ATOM 781 O O . SER A 1 103 ? 1.516 -7.544 18.451 1.00 78.00 103 SER A O 1
ATOM 783 N N . PHE A 1 104 ? 3.049 -5.903 18.469 1.00 72.06 104 PHE A N 1
ATOM 784 C CA . PHE A 1 104 ? 3.818 -6.336 17.298 1.00 72.06 104 PHE A CA 1
ATOM 785 C C . PHE A 1 104 ? 5.130 -7.036 17.696 1.00 72.06 104 PHE A C 1
ATOM 787 O O . PHE A 1 104 ? 5.893 -7.481 16.838 1.00 72.06 104 PHE A O 1
ATOM 794 N N . GLY A 1 105 ? 5.379 -7.179 19.004 1.00 68.44 105 GLY A N 1
ATOM 795 C CA . GLY A 1 105 ? 6.616 -7.698 19.586 1.00 68.44 105 GLY A CA 1
ATOM 796 C C . GLY A 1 105 ? 7.870 -6.899 19.204 1.00 68.44 105 GLY A C 1
ATOM 797 O O . GLY A 1 105 ? 7.816 -5.930 18.454 1.00 68.44 105 GLY A O 1
ATOM 798 N N . THR A 1 106 ? 9.020 -7.321 19.721 1.00 57.78 106 THR A N 1
ATOM 799 C CA . THR A 1 106 ? 10.310 -6.654 19.506 1.00 57.78 106 THR A CA 1
ATOM 800 C C . THR A 1 106 ? 11.200 -7.531 18.631 1.00 57.78 106 THR A C 1
ATOM 802 O O . THR A 1 106 ? 11.812 -8.484 19.100 1.00 57.78 106 THR A O 1
ATOM 805 N N . CYS A 1 107 ? 11.239 -7.252 17.332 1.00 57.00 107 CYS A N 1
ATOM 806 C CA . CYS A 1 107 ? 12.497 -7.419 16.597 1.00 57.00 107 CYS A CA 1
ATOM 807 C C . CYS A 1 107 ? 13.353 -6.204 16.984 1.00 57.00 107 CYS A C 1
ATOM 809 O O . CYS A 1 107 ? 12.754 -5.163 17.231 1.00 57.00 107 CYS A O 1
ATOM 811 N N . GLU A 1 108 ? 14.680 -6.310 17.068 1.00 50.75 108 GLU A N 1
ATOM 812 C CA . GLU A 1 108 ? 15.644 -5.347 17.670 1.00 50.75 108 GLU A CA 1
ATOM 813 C C . GLU A 1 108 ? 15.519 -3.842 17.330 1.00 50.75 108 GLU A C 1
ATOM 815 O O . GLU A 1 108 ? 16.251 -3.021 17.880 1.00 50.75 108 GLU A O 1
ATOM 820 N N . LYS A 1 109 ? 14.570 -3.421 16.493 1.00 55.03 109 LYS A N 1
ATOM 821 C CA . LYS A 1 109 ? 14.132 -2.029 16.434 1.00 55.03 109 LYS A CA 1
ATOM 822 C C . LYS A 1 109 ? 13.488 -1.627 17.758 1.00 55.03 109 LYS A C 1
ATOM 824 O O . LYS A 1 109 ? 12.297 -1.827 17.986 1.00 55.03 109 LYS A O 1
ATOM 829 N N . GLY A 1 110 ? 14.293 -1.016 18.622 1.00 46.12 110 GLY A N 1
ATOM 830 C CA . GLY A 1 110 ? 13.821 -0.230 19.752 1.00 46.12 110 GLY A CA 1
ATOM 831 C C . GLY A 1 110 ? 12.950 0.921 19.252 1.00 46.12 110 GLY A C 1
ATOM 832 O O . GLY A 1 110 ? 13.441 2.014 18.983 1.00 46.12 110 GLY A O 1
ATOM 833 N N . TYR A 1 111 ? 11.649 0.675 19.108 1.00 49.22 111 TYR A N 1
ATOM 834 C CA . TYR A 1 111 ? 10.661 1.733 18.948 1.00 49.22 111 TYR A CA 1
ATOM 835 C C . TYR A 1 111 ? 10.561 2.457 20.292 1.00 49.22 111 TYR A C 1
ATOM 837 O O . TYR A 1 111 ? 9.826 2.040 21.184 1.00 49.22 111 TYR A O 1
ATOM 845 N N . VAL A 1 112 ? 11.355 3.514 20.470 1.00 45.62 112 VAL A N 1
ATOM 846 C CA . VAL A 1 112 ? 11.237 4.385 21.641 1.00 45.62 112 VAL A CA 1
ATOM 847 C C . VAL A 1 112 ? 9.927 5.149 21.496 1.00 45.62 112 VAL A C 1
ATOM 849 O O . VAL A 1 112 ? 9.791 6.016 20.634 1.00 45.62 112 VAL A O 1
ATOM 852 N N . SER A 1 113 ? 8.944 4.802 22.325 1.00 42.94 113 SER A N 1
ATOM 853 C CA . SER A 1 113 ? 7.670 5.507 22.390 1.00 42.94 113 SER A CA 1
ATOM 854 C C . SER A 1 113 ? 7.927 6.968 22.750 1.00 42.94 113 SER A C 1
ATOM 856 O O . SER A 1 113 ? 8.312 7.273 23.878 1.00 42.94 113 SER A O 1
ATOM 858 N N . SER A 1 114 ? 7.716 7.879 21.806 1.00 44.72 114 SER A N 1
ATOM 859 C CA . SER A 1 114 ? 7.615 9.301 22.114 1.00 44.72 114 SER A CA 1
ATOM 860 C C . SER A 1 114 ? 6.211 9.778 21.767 1.00 44.72 114 SER A C 1
ATOM 862 O O . SER A 1 114 ? 5.700 9.511 20.682 1.00 44.72 114 SER A O 1
ATOM 864 N N . GLU A 1 115 ? 5.569 10.459 22.714 1.00 40.94 115 GLU A N 1
ATOM 865 C CA . GLU A 1 115 ? 4.236 11.060 22.553 1.00 40.94 115 GLU A CA 1
ATOM 866 C C . GLU A 1 115 ? 4.277 12.372 21.753 1.00 40.94 115 GLU A C 1
ATOM 868 O O . GLU A 1 115 ? 3.253 13.015 21.534 1.00 40.94 115 GLU A O 1
ATOM 873 N N . ARG A 1 116 ? 5.470 12.797 21.319 1.00 42.69 116 ARG A N 1
ATOM 874 C CA . ARG A 1 116 ? 5.647 14.010 20.525 1.00 42.69 116 ARG A CA 1
ATOM 875 C C . ARG A 1 116 ? 5.283 13.715 19.076 1.00 42.69 116 ARG A C 1
ATOM 877 O O . ARG A 1 116 ? 5.719 12.713 18.515 1.00 42.69 116 ARG A O 1
ATOM 884 N N . TYR A 1 117 ? 4.508 14.620 18.485 1.00 43.91 117 TYR A N 1
ATOM 885 C CA . TYR A 1 117 ? 4.222 14.664 17.055 1.00 43.91 117 TYR A CA 1
ATOM 886 C C . TYR A 1 117 ? 5.527 14.468 16.271 1.00 43.91 117 TYR A C 1
ATOM 888 O O . TYR A 1 117 ? 6.433 15.300 16.338 1.00 43.91 117 TYR A O 1
ATOM 896 N N . SER A 1 118 ? 5.659 13.328 15.598 1.00 50.41 118 SER A N 1
ATOM 897 C CA . SER A 1 118 ? 6.764 13.083 14.682 1.00 50.41 118 SER A CA 1
ATOM 898 C C . SER A 1 118 ? 6.287 13.471 13.293 1.00 50.41 118 SER A C 1
ATOM 900 O O . SER A 1 118 ? 5.352 12.844 12.805 1.00 50.41 118 SER A O 1
ATOM 902 N N . ASP A 1 119 ? 6.933 14.445 12.647 1.00 56.00 119 ASP A N 1
ATOM 903 C CA . ASP A 1 119 ? 6.715 14.854 11.244 1.00 56.00 119 ASP A CA 1
ATOM 904 C C . ASP A 1 119 ? 7.103 13.764 10.220 1.00 56.00 119 ASP A C 1
ATOM 906 O O . ASP A 1 119 ? 7.778 14.013 9.215 1.00 56.00 119 ASP A O 1
ATOM 910 N N . GLY A 1 120 ? 6.759 12.514 10.513 1.00 73.06 120 GLY A N 1
ATOM 911 C CA . GLY A 1 120 ? 6.965 11.370 9.651 1.00 73.06 120 GLY A CA 1
ATOM 912 C C . GLY A 1 120 ? 5.839 11.259 8.634 1.00 73.06 120 GLY A C 1
ATOM 913 O O . GLY A 1 120 ? 4.681 11.581 8.906 1.00 73.06 120 GLY A O 1
ATOM 914 N N . ALA A 1 121 ? 6.182 10.748 7.461 1.00 82.12 121 ALA A N 1
ATOM 915 C CA . ALA A 1 121 ? 5.214 10.299 6.482 1.00 82.12 121 ALA A CA 1
ATOM 916 C C . ALA A 1 121 ? 5.457 8.827 6.194 1.00 82.12 121 ALA A C 1
ATOM 918 O O . ALA A 1 121 ? 6.586 8.419 5.922 1.00 82.12 121 ALA A O 1
ATOM 919 N N . LEU A 1 122 ? 4.384 8.047 6.209 1.00 87.69 122 LEU A N 1
ATOM 920 C CA . LEU A 1 122 ? 4.396 6.705 5.660 1.00 87.69 122 LEU A CA 1
ATOM 921 C C . LEU A 1 122 ? 4.110 6.807 4.162 1.00 87.69 122 LEU A C 1
ATOM 923 O O . LEU A 1 122 ? 2.972 7.061 3.768 1.00 87.69 122 LEU A O 1
ATOM 927 N N . THR A 1 123 ? 5.127 6.601 3.330 1.00 89.00 123 THR A N 1
ATOM 928 C CA . THR A 1 123 ? 4.996 6.651 1.868 1.00 89.00 123 THR A CA 1
ATOM 929 C C . THR A 1 123 ? 4.757 5.254 1.300 1.00 89.00 123 THR A C 1
ATOM 931 O O . THR A 1 123 ? 5.559 4.343 1.493 1.00 89.00 123 THR A O 1
ATOM 934 N N . LEU A 1 124 ? 3.681 5.080 0.536 1.00 89.56 124 LEU A N 1
ATOM 935 C CA . LEU A 1 124 ? 3.372 3.846 -0.182 1.00 89.56 124 LEU A CA 1
ATOM 936 C C . LEU A 1 124 ? 3.903 3.957 -1.609 1.00 89.56 124 LEU A C 1
ATOM 938 O O . LEU A 1 124 ? 3.445 4.800 -2.377 1.00 89.56 124 LEU A O 1
ATOM 942 N N . CYS A 1 125 ? 4.847 3.100 -1.985 1.00 88.19 125 CYS A N 1
ATOM 943 C CA . CYS A 1 125 ? 5.477 3.130 -3.305 1.00 88.19 125 CYS A CA 1
ATOM 944 C C . CYS A 1 125 ? 5.275 1.815 -4.062 1.00 88.19 125 CYS A C 1
ATOM 946 O O . CYS A 1 125 ? 5.188 0.743 -3.467 1.00 88.19 125 CYS A O 1
ATOM 948 N N . CYS A 1 126 ? 5.255 1.883 -5.391 1.00 83.75 126 CYS A N 1
ATOM 949 C CA . CYS A 1 126 ? 5.340 0.703 -6.241 1.00 83.75 126 CYS A CA 1
ATOM 950 C C . CYS A 1 126 ? 6.805 0.305 -6.465 1.00 83.75 126 CYS A C 1
ATOM 952 O O . CYS A 1 126 ? 7.616 1.154 -6.813 1.00 83.75 126 CYS A O 1
ATOM 954 N N . ALA A 1 127 ? 7.128 -0.986 -6.359 1.00 76.38 127 ALA A N 1
ATOM 955 C CA . ALA A 1 127 ? 8.470 -1.529 -6.614 1.00 76.38 127 ALA A CA 1
ATOM 956 C C . ALA A 1 127 ? 8.749 -1.832 -8.107 1.00 76.38 127 ALA A C 1
ATOM 958 O O . ALA A 1 127 ? 9.486 -2.765 -8.439 1.00 76.38 127 ALA A O 1
ATOM 959 N N . CYS A 1 128 ? 8.112 -1.102 -9.027 1.00 70.31 128 CYS A N 1
ATOM 960 C CA . CYS A 1 128 ? 8.357 -1.231 -10.464 1.00 70.31 128 CYS A CA 1
ATOM 961 C C . CYS A 1 128 ? 9.702 -0.597 -10.871 1.00 70.31 128 CYS A C 1
ATOM 963 O O . CYS A 1 128 ? 10.341 0.094 -10.080 1.00 70.31 128 CYS A O 1
ATOM 965 N N . SER A 1 129 ? 10.136 -0.827 -12.116 1.00 67.44 129 SER A N 1
ATOM 966 C CA . SER A 1 129 ? 11.425 -0.339 -12.642 1.00 67.44 129 SER A CA 1
ATOM 967 C C . SER A 1 129 ? 11.603 1.179 -12.506 1.00 67.44 129 SER A C 1
ATOM 969 O O . SER A 1 129 ? 12.710 1.657 -12.270 1.00 67.44 129 SER A O 1
ATOM 971 N N . HIS A 1 130 ? 10.501 1.927 -12.595 1.00 77.19 130 HIS A N 1
ATOM 972 C CA . HIS A 1 130 ? 10.445 3.358 -12.312 1.00 77.19 130 HIS A CA 1
ATOM 973 C C . HIS A 1 130 ? 9.426 3.612 -11.207 1.00 77.19 130 HIS A C 1
ATOM 975 O O . HIS A 1 130 ? 8.233 3.757 -11.494 1.00 77.19 130 HIS A O 1
ATOM 981 N N . PRO A 1 131 ? 9.869 3.609 -9.945 1.00 75.75 131 PRO A N 1
ATOM 982 C CA . PRO A 1 131 ? 8.956 3.571 -8.826 1.00 75.75 131 PRO A CA 1
ATOM 983 C C . PRO A 1 131 ? 8.083 4.820 -8.746 1.00 75.75 131 PRO A C 1
ATOM 985 O O . PRO A 1 131 ? 8.577 5.947 -8.768 1.00 75.75 131 PRO A O 1
ATOM 988 N N . LYS A 1 132 ? 6.776 4.594 -8.611 1.00 82.75 132 LYS A N 1
ATOM 989 C CA . LYS A 1 132 ? 5.773 5.638 -8.384 1.00 82.75 132 LYS A CA 1
ATOM 990 C C . LYS A 1 132 ? 5.312 5.607 -6.931 1.00 82.75 132 LYS A C 1
ATOM 992 O O . LYS A 1 132 ? 5.076 4.530 -6.379 1.00 82.75 132 LYS A O 1
ATOM 997 N N . ILE A 1 133 ? 5.121 6.778 -6.340 1.00 86.94 133 ILE A N 1
ATOM 998 C CA . ILE A 1 133 ? 4.454 6.944 -5.049 1.00 86.94 133 ILE A CA 1
ATOM 999 C C . ILE A 1 133 ? 2.951 6.774 -5.291 1.00 86.94 133 ILE A C 1
ATOM 1001 O O . ILE A 1 133 ? 2.346 7.536 -6.038 1.00 86.94 133 ILE A O 1
ATOM 1005 N N . LEU A 1 134 ? 2.357 5.744 -4.693 1.00 86.69 134 LEU A N 1
ATOM 1006 C CA . LEU A 1 134 ? 0.927 5.422 -4.763 1.00 86.69 134 LEU A CA 1
ATOM 1007 C C . LEU A 1 134 ? 0.091 6.272 -3.802 1.00 86.69 134 LEU A C 1
ATOM 1009 O O . LEU A 1 134 ? -1.119 6.401 -3.979 1.00 86.69 134 LEU A O 1
ATOM 1013 N N . GLY A 1 135 ? 0.738 6.815 -2.778 1.00 89.62 135 GLY A N 1
ATOM 1014 C CA . GLY A 1 135 ? 0.153 7.716 -1.807 1.00 89.62 135 GLY A CA 1
ATOM 1015 C C . GLY A 1 135 ? 0.970 7.752 -0.528 1.00 89.62 135 GLY A C 1
ATOM 1016 O O . GLY A 1 135 ? 2.004 7.091 -0.426 1.00 89.62 135 GLY A O 1
ATOM 1017 N N . PHE A 1 136 ? 0.515 8.518 0.451 1.00 90.25 136 PHE A N 1
ATOM 1018 C CA . PHE A 1 136 ? 1.185 8.628 1.736 1.00 90.25 136 PHE A CA 1
ATOM 1019 C C . PHE A 1 136 ? 0.208 8.948 2.869 1.00 90.25 136 PHE A C 1
ATOM 1021 O O . PHE A 1 136 ? -0.907 9.424 2.644 1.00 90.25 136 PHE A O 1
ATOM 1028 N N . VAL A 1 137 ? 0.653 8.693 4.095 1.00 89.56 137 VAL A N 1
ATOM 1029 C CA . VAL A 1 137 ? -0.034 9.071 5.332 1.00 89.56 137 VAL A CA 1
ATOM 1030 C C . VAL A 1 137 ? 0.877 9.996 6.122 1.00 89.56 137 VAL A C 1
ATOM 1032 O O . VAL A 1 137 ? 1.987 9.604 6.476 1.00 89.56 137 VAL A O 1
ATOM 1035 N N . VAL A 1 138 ? 0.414 11.213 6.406 1.00 86.44 138 VAL A N 1
ATOM 1036 C CA . VAL A 1 138 ? 1.078 12.115 7.355 1.00 86.44 138 VAL A CA 1
ATOM 1037 C C . VAL A 1 138 ? 0.778 11.607 8.754 1.00 86.44 138 VAL A C 1
ATOM 1039 O O . VAL A 1 138 ? -0.385 11.542 9.160 1.00 86.44 138 VAL A O 1
ATOM 1042 N N . LEU A 1 139 ? 1.822 11.212 9.470 1.00 80.94 139 LEU A N 1
ATOM 1043 C CA . LEU A 1 139 ? 1.691 10.593 10.776 1.00 80.94 139 LEU A CA 1
ATOM 1044 C C . LEU A 1 139 ? 1.550 11.680 11.844 1.00 80.94 139 LEU A C 1
ATOM 1046 O O . LEU A 1 139 ? 2.302 12.646 11.869 1.00 80.94 139 LEU A O 1
ATOM 1050 N N . ASP A 1 140 ? 0.581 11.516 12.741 1.00 72.38 140 ASP A N 1
ATOM 1051 C CA . ASP A 1 140 ? 0.397 12.380 13.913 1.00 72.38 140 ASP A CA 1
ATOM 1052 C C . ASP A 1 140 ? 1.123 11.852 15.163 1.00 72.38 140 ASP A C 1
ATOM 1054 O O . ASP A 1 140 ? 1.069 12.457 16.233 1.00 72.38 140 ASP A O 1
ATOM 1058 N N . ARG A 1 141 ? 1.802 10.712 15.018 1.00 69.25 141 ARG A N 1
ATOM 1059 C CA . ARG A 1 141 ? 2.526 9.957 16.043 1.00 69.25 141 ARG A CA 1
ATOM 1060 C C . ARG A 1 141 ? 3.603 9.100 15.383 1.00 69.25 141 ARG A C 1
ATOM 1062 O O . ARG A 1 141 ? 3.636 8.996 14.159 1.00 69.25 141 ARG A O 1
ATOM 1069 N N . MET A 1 142 ? 4.425 8.430 16.186 1.00 67.69 142 MET A N 1
ATOM 1070 C CA . MET A 1 142 ? 5.417 7.496 15.656 1.00 67.69 142 MET A CA 1
ATOM 1071 C C . MET A 1 142 ? 4.764 6.428 14.766 1.00 67.69 142 MET A C 1
ATOM 1073 O O . MET A 1 142 ? 3.675 5.923 15.053 1.00 67.69 142 MET A O 1
ATOM 1077 N N . GLU A 1 143 ? 5.452 6.097 13.678 1.00 74.06 143 GLU A N 1
ATOM 1078 C CA . GLU A 1 143 ? 5.046 5.054 12.749 1.00 74.06 143 GLU A CA 1
ATOM 1079 C C . GLU A 1 143 ? 4.827 3.720 13.469 1.00 74.06 143 GLU A C 1
ATOM 1081 O O . GLU A 1 143 ? 5.635 3.304 14.301 1.00 74.06 143 GLU A O 1
ATOM 1086 N N . SER A 1 144 ? 3.728 3.042 13.141 1.00 81.44 144 SER A N 1
ATOM 1087 C CA . SER A 1 144 ? 3.421 1.724 13.682 1.00 81.44 144 SER A CA 1
ATOM 1088 C C . SER A 1 144 ? 2.867 0.805 12.589 1.00 81.44 144 SER A C 1
ATOM 1090 O O . SER A 1 144 ? 2.194 1.286 11.667 1.00 81.44 144 SER A O 1
ATOM 1092 N N . PRO A 1 145 ? 3.066 -0.525 12.697 1.00 88.94 145 PRO A N 1
ATOM 1093 C CA . PRO A 1 145 ? 2.523 -1.481 11.732 1.00 88.94 145 PRO A CA 1
ATOM 1094 C C . PRO A 1 145 ? 1.010 -1.352 11.525 1.00 88.94 145 PRO A C 1
ATOM 1096 O O . PRO A 1 145 ? 0.509 -1.566 10.426 1.00 88.94 145 PRO A O 1
ATOM 1099 N N . GLN A 1 146 ? 0.267 -0.964 12.564 1.00 89.62 146 GLN A N 1
ATOM 1100 C CA . GLN A 1 146 ? -1.180 -0.762 12.498 1.00 89.62 146 GLN A CA 1
ATOM 1101 C C . GLN A 1 146 ? -1.564 0.374 11.545 1.00 89.62 146 GLN A C 1
ATOM 1103 O O . GLN A 1 146 ? -2.547 0.244 10.819 1.00 89.62 146 GLN A O 1
ATOM 1108 N N . VAL A 1 147 ? -0.794 1.471 11.517 1.00 89.06 147 VAL A N 1
ATOM 1109 C CA . VAL A 1 147 ? -1.053 2.590 10.595 1.00 89.06 147 VAL A CA 1
ATOM 1110 C C . VAL A 1 147 ? -0.848 2.139 9.152 1.00 89.06 147 VAL A C 1
ATOM 1112 O O . VAL A 1 147 ? -1.689 2.421 8.300 1.00 89.06 147 VAL A O 1
ATOM 1115 N N . LEU A 1 148 ? 0.210 1.366 8.892 1.00 91.81 148 LEU A N 1
ATOM 1116 C CA . LEU A 1 148 ? 0.455 0.766 7.582 1.00 91.81 148 LEU A CA 1
ATOM 1117 C C . LEU A 1 148 ? -0.668 -0.188 7.165 1.00 91.81 148 LEU A C 1
ATOM 1119 O O . LEU A 1 148 ? -1.176 -0.081 6.049 1.00 91.81 148 LEU A O 1
ATOM 1123 N N . ILE A 1 149 ? -1.101 -1.083 8.056 1.00 93.44 149 ILE A N 1
ATOM 1124 C CA . ILE A 1 149 ? -2.192 -2.021 7.762 1.00 93.44 149 ILE A CA 1
ATOM 1125 C C . ILE A 1 149 ? -3.500 -1.267 7.484 1.00 93.44 149 ILE A C 1
ATOM 1127 O O . ILE A 1 149 ? -4.193 -1.588 6.519 1.00 93.44 149 ILE A O 1
ATOM 1131 N N . ASN A 1 150 ? -3.823 -0.234 8.268 1.00 93.00 150 ASN A N 1
ATOM 1132 C CA . ASN A 1 150 ? -4.986 0.614 8.012 1.00 93.00 150 ASN A CA 1
ATOM 1133 C C . ASN A 1 150 ? -4.886 1.303 6.645 1.00 93.00 150 ASN A C 1
ATOM 1135 O O . ASN A 1 150 ? -5.843 1.256 5.874 1.00 93.00 150 ASN A O 1
ATOM 1139 N N . ALA A 1 151 ? -3.740 1.898 6.306 1.00 92.12 151 ALA A N 1
ATOM 1140 C CA . ALA A 1 151 ? -3.538 2.546 5.011 1.00 92.12 151 ALA A CA 1
ATOM 1141 C C . ALA A 1 151 ? -3.717 1.561 3.842 1.00 92.12 151 ALA A C 1
ATOM 1143 O O . ALA A 1 151 ? -4.374 1.884 2.852 1.00 92.12 151 ALA A O 1
ATOM 1144 N N . LEU A 1 152 ? -3.201 0.335 3.978 1.00 92.06 152 LEU A N 1
ATOM 1145 C CA . LEU A 1 152 ? -3.365 -0.719 2.979 1.00 92.06 152 LEU A CA 1
ATOM 1146 C C . LEU A 1 152 ? -4.828 -1.156 2.849 1.00 92.06 152 LEU A C 1
ATOM 1148 O O . LEU A 1 152 ? -5.396 -1.074 1.764 1.00 92.06 152 LEU A O 1
ATOM 1152 N N . LEU A 1 153 ? -5.475 -1.571 3.938 1.00 91.56 153 LEU A N 1
ATOM 1153 C CA . LEU A 1 153 ? -6.830 -2.127 3.876 1.00 91.56 153 LEU A CA 1
ATOM 1154 C C . LEU A 1 153 ? -7.887 -1.115 3.443 1.00 91.56 153 LEU A C 1
ATOM 1156 O O . LEU A 1 153 ? -8.825 -1.479 2.731 1.00 91.56 153 LEU A O 1
ATOM 1160 N N . THR A 1 154 ? -7.744 0.141 3.868 1.00 92.31 154 THR A N 1
ATOM 1161 C CA . THR A 1 154 ? -8.719 1.195 3.567 1.00 92.31 154 THR A CA 1
ATOM 1162 C C . THR A 1 154 ? -8.602 1.709 2.134 1.00 92.31 154 THR A C 1
ATOM 1164 O O . THR A 1 154 ? -9.606 2.175 1.597 1.00 92.31 154 THR A O 1
ATOM 1167 N N . ARG A 1 155 ? -7.421 1.627 1.498 1.00 90.25 155 ARG A N 1
ATOM 1168 C CA . ARG A 1 155 ? -7.150 2.234 0.176 1.00 90.25 155 ARG A CA 1
ATOM 1169 C C . ARG A 1 155 ? -6.901 1.229 -0.950 1.00 90.25 155 ARG A C 1
ATOM 1171 O O . ARG A 1 155 ? -6.961 1.605 -2.117 1.00 90.25 155 ARG A O 1
ATOM 1178 N N . PHE A 1 156 ? -6.626 -0.036 -0.636 1.00 87.56 156 PHE A N 1
ATOM 1179 C CA . PHE A 1 156 ? -6.386 -1.079 -1.633 1.00 87.56 156 PHE A CA 1
ATOM 1180 C C . PHE A 1 156 ? -7.543 -2.071 -1.629 1.00 87.56 156 PHE A C 1
ATOM 1182 O O . PHE A 1 156 ? -7.628 -2.946 -0.769 1.00 87.56 156 PHE A O 1
ATOM 1189 N N . SER A 1 157 ? -8.427 -1.949 -2.622 1.00 84.88 157 SER A N 1
ATOM 1190 C CA . SER A 1 157 ? -9.527 -2.892 -2.867 1.00 84.88 157 SER A CA 1
ATOM 1191 C C . SER A 1 157 ? -9.013 -4.331 -2.968 1.00 84.88 157 SER A C 1
ATOM 1193 O O . SER A 1 157 ? -9.565 -5.229 -2.336 1.00 84.88 157 SER A O 1
ATOM 1195 N N . LYS A 1 158 ? -7.880 -4.527 -3.649 1.00 82.12 158 LYS A N 1
ATOM 1196 C CA . LYS A 1 158 ? -7.120 -5.781 -3.682 1.00 82.12 158 LYS A CA 1
ATOM 1197 C C . LYS A 1 158 ? -5.744 -5.585 -3.061 1.00 82.12 158 LYS A C 1
ATOM 1199 O O . LYS A 1 158 ? -5.033 -4.642 -3.412 1.00 82.12 158 LYS A O 1
ATOM 1204 N N . LEU A 1 159 ? -5.371 -6.478 -2.149 1.00 84.38 159 LEU A N 1
ATOM 1205 C CA . LEU A 1 159 ? -4.052 -6.450 -1.526 1.00 84.38 159 LEU A CA 1
ATOM 1206 C C . LEU A 1 159 ? -2.968 -6.798 -2.556 1.00 84.38 159 LEU A C 1
ATOM 1208 O O . LEU A 1 159 ? -3.196 -7.641 -3.426 1.00 84.38 159 LEU A O 1
ATOM 1212 N N . PRO A 1 160 ? -1.788 -6.158 -2.491 1.00 85.12 160 PRO A N 1
ATOM 1213 C CA . PRO A 1 160 ? -0.660 -6.595 -3.295 1.00 85.12 160 PRO A CA 1
ATOM 1214 C C . PRO A 1 160 ? -0.201 -7.980 -2.830 1.00 85.12 160 PRO A C 1
ATOM 1216 O O . PRO A 1 160 ? -0.359 -8.332 -1.668 1.00 85.12 160 PRO A O 1
ATOM 1219 N N . ARG A 1 161 ? 0.435 -8.746 -3.718 1.00 83.62 161 ARG A N 1
ATOM 1220 C CA . ARG A 1 161 ? 1.027 -10.036 -3.339 1.00 83.62 161 ARG A CA 1
ATOM 1221 C C . ARG A 1 161 ? 2.204 -9.885 -2.375 1.00 83.62 161 ARG A C 1
ATOM 1223 O O . ARG A 1 161 ? 2.394 -10.723 -1.501 1.00 83.62 161 ARG A O 1
ATOM 1230 N N . TYR A 1 162 ? 2.986 -8.819 -2.539 1.00 87.94 162 TYR A N 1
ATOM 1231 C CA . TYR A 1 162 ? 4.153 -8.523 -1.713 1.00 87.94 162 TYR A CA 1
ATOM 1232 C C . TYR A 1 162 ? 4.069 -7.112 -1.136 1.00 87.94 162 TYR A C 1
ATOM 1234 O O . TYR A 1 162 ? 3.828 -6.151 -1.869 1.00 87.94 162 TYR A O 1
ATOM 1242 N N . LEU A 1 163 ? 4.327 -6.992 0.163 1.00 91.50 163 LEU A N 1
ATOM 1243 C CA . LEU A 1 163 ? 4.563 -5.729 0.857 1.00 91.50 163 LEU A CA 1
ATOM 1244 C C . LEU A 1 163 ? 6.002 -5.726 1.346 1.00 91.50 163 LEU A C 1
ATOM 1246 O O . LEU A 1 163 ? 6.387 -6.594 2.125 1.00 91.50 163 LEU A O 1
ATOM 1250 N N . LEU A 1 164 ? 6.774 -4.741 0.897 1.00 89.75 164 LEU A N 1
ATOM 1251 C CA . LEU A 1 164 ? 8.131 -4.524 1.374 1.00 89.75 164 LEU A CA 1
ATOM 1252 C C . LEU A 1 164 ? 8.108 -3.516 2.511 1.00 89.75 164 LEU A C 1
ATOM 1254 O O . LEU A 1 164 ? 7.676 -2.381 2.312 1.00 89.75 164 LEU A O 1
ATOM 1258 N N . TYR A 1 165 ? 8.543 -3.948 3.688 1.00 90.06 165 TYR A N 1
ATOM 1259 C CA . TYR A 1 165 ? 8.533 -3.131 4.886 1.00 90.06 165 TYR A CA 1
ATOM 1260 C C . TYR A 1 165 ? 9.696 -3.476 5.815 1.00 90.06 165 TYR A C 1
ATOM 1262 O O . TYR A 1 165 ? 9.974 -4.638 6.120 1.00 90.06 165 TYR A O 1
ATOM 1270 N N . ASP A 1 166 ? 10.377 -2.446 6.293 1.00 85.56 166 ASP A N 1
ATOM 1271 C CA . ASP A 1 166 ? 11.574 -2.549 7.123 1.00 85.56 166 ASP A CA 1
ATOM 1272 C C . ASP A 1 166 ? 11.317 -3.272 8.462 1.00 85.56 166 ASP A C 1
ATOM 1274 O O . ASP A 1 166 ? 12.239 -3.847 9.040 1.00 85.56 166 ASP A O 1
ATOM 1278 N N . PHE A 1 167 ? 10.069 -3.286 8.938 1.00 85.50 167 PHE A N 1
ATOM 1279 C CA . PHE A 1 167 ? 9.602 -3.985 10.131 1.00 85.50 167 PHE A CA 1
ATOM 1280 C C . PHE A 1 167 ? 8.509 -5.023 9.802 1.00 85.50 167 PHE A C 1
ATOM 1282 O O . PHE A 1 167 ? 7.461 -5.118 10.446 1.00 85.50 167 PHE A O 1
ATOM 1289 N N . ALA A 1 168 ? 8.765 -5.831 8.766 1.00 89.00 168 ALA A N 1
ATOM 1290 C CA . ALA A 1 168 ? 7.867 -6.869 8.254 1.00 89.00 168 ALA A CA 1
ATOM 1291 C C . ALA A 1 168 ? 7.306 -7.820 9.329 1.00 89.00 168 ALA A C 1
ATOM 1293 O O . ALA A 1 168 ? 6.103 -8.086 9.361 1.00 89.00 168 ALA A O 1
ATOM 1294 N N . CYS A 1 169 ? 8.147 -8.300 10.246 1.00 86.50 169 CYS A N 1
ATOM 1295 C CA . CYS A 1 169 ? 7.731 -9.199 11.324 1.00 86.50 169 CYS A CA 1
ATOM 1296 C C . CYS A 1 169 ? 6.677 -8.587 12.264 1.00 86.50 169 CYS A C 1
ATOM 1298 O O . CYS A 1 169 ? 5.771 -9.293 12.712 1.00 86.50 169 CYS A O 1
ATOM 1300 N N . GLY A 1 170 ? 6.736 -7.274 12.510 1.00 87.94 170 GLY A N 1
ATOM 1301 C CA . GLY A 1 170 ? 5.732 -6.560 13.293 1.00 87.94 170 GLY A CA 1
ATOM 1302 C C . GLY A 1 170 ? 4.383 -6.483 12.584 1.00 87.94 170 GLY A C 1
ATOM 1303 O O . GLY A 1 170 ? 3.343 -6.680 13.212 1.00 87.94 170 GLY A O 1
ATOM 1304 N N . VAL A 1 171 ? 4.389 -6.276 11.263 1.00 91.00 171 VAL A N 1
ATOM 1305 C CA . VAL A 1 171 ? 3.168 -6.296 10.438 1.00 91.00 171 VAL A CA 1
ATOM 1306 C C . VAL A 1 171 ? 2.516 -7.672 10.477 1.00 91.00 171 VAL A C 1
ATOM 1308 O O . VAL A 1 171 ? 1.315 -7.758 10.723 1.00 91.00 171 VAL A O 1
ATOM 1311 N N . VAL A 1 172 ? 3.294 -8.745 10.293 1.00 90.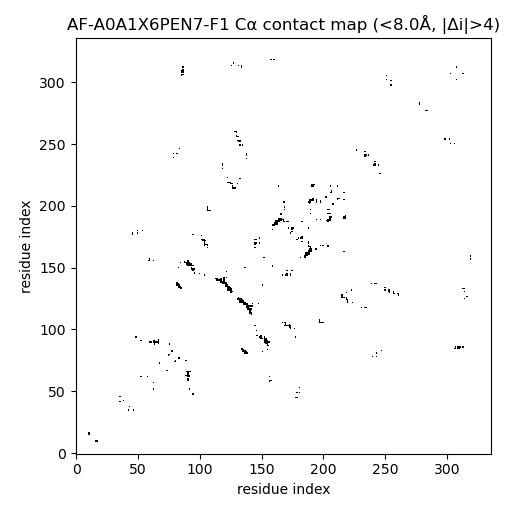88 172 VAL A N 1
ATOM 1312 C CA . VAL A 1 172 ? 2.770 -10.120 10.338 1.00 90.88 172 VAL A CA 1
ATOM 1313 C C . VAL A 1 172 ? 2.166 -10.429 11.705 1.00 90.88 172 VAL A C 1
ATOM 1315 O O . VAL A 1 172 ? 1.042 -10.917 11.770 1.00 90.88 172 VAL A O 1
ATOM 1318 N N . ARG A 1 173 ? 2.848 -10.082 12.803 1.00 88.38 173 ARG A N 1
ATOM 1319 C CA . ARG A 1 173 ? 2.323 -10.290 14.164 1.00 88.38 173 ARG A CA 1
ATOM 1320 C C . ARG A 1 173 ? 1.030 -9.515 14.411 1.00 88.38 173 ARG A C 1
ATOM 1322 O O . ARG A 1 173 ? 0.054 -10.106 14.865 1.00 88.38 173 ARG A O 1
ATOM 1329 N N . CYS A 1 174 ? 0.985 -8.231 14.051 1.00 88.81 174 CYS A N 1
ATOM 1330 C CA . CYS A 1 174 ? -0.240 -7.437 14.141 1.00 88.81 174 CYS A CA 1
ATOM 1331 C C . CYS A 1 174 ? -1.383 -8.072 13.345 1.00 88.81 174 CYS A C 1
ATOM 1333 O O . CYS A 1 174 ? -2.497 -8.201 13.863 1.00 88.81 174 CYS A O 1
ATOM 1335 N N . ALA A 1 175 ? -1.106 -8.477 12.105 1.00 89.62 175 ALA A N 1
ATOM 1336 C CA . ALA A 1 175 ? -2.091 -9.075 11.220 1.00 89.62 175 ALA A CA 1
ATOM 1337 C C . ALA A 1 175 ? -2.607 -10.412 11.757 1.00 89.62 175 ALA A C 1
ATOM 1339 O O . ALA A 1 175 ? -3.814 -10.608 11.782 1.00 89.62 175 ALA A O 1
ATOM 1340 N N . MET A 1 176 ? -1.753 -11.291 12.283 1.00 85.19 176 MET A N 1
ATOM 1341 C CA . MET A 1 176 ? -2.183 -12.572 12.862 1.00 85.19 176 MET A CA 1
ATOM 1342 C C . MET A 1 176 ? -3.224 -12.408 13.984 1.00 85.19 176 MET A C 1
ATOM 1344 O O . MET A 1 176 ? -4.116 -13.239 14.117 1.00 85.19 176 MET A O 1
ATOM 1348 N N . VAL A 1 177 ? -3.163 -11.319 14.761 1.00 81.81 177 VAL A N 1
ATOM 1349 C CA . VAL A 1 177 ? -4.057 -11.086 15.915 1.00 81.81 177 VAL A CA 1
ATOM 1350 C C . VAL A 1 177 ? -5.467 -10.613 15.524 1.00 81.81 177 VAL A C 1
ATOM 1352 O O . VAL A 1 177 ? -6.430 -10.842 16.269 1.00 81.81 177 VAL A O 1
ATOM 1355 N N . LYS A 1 178 ? -5.615 -9.897 14.401 1.00 81.50 178 LYS A N 1
ATOM 1356 C CA . LYS A 1 178 ? -6.903 -9.287 13.998 1.00 81.50 178 LYS A CA 1
ATOM 1357 C C . LYS A 1 178 ? -7.355 -9.612 12.579 1.00 81.50 178 LYS A C 1
ATOM 1359 O O . LYS A 1 178 ? -8.546 -9.565 12.293 1.00 81.50 178 LYS A O 1
ATOM 1364 N N . LEU A 1 179 ? -6.415 -9.887 11.690 1.00 86.88 179 LEU A N 1
ATOM 1365 C CA . LEU A 1 179 ? -6.591 -9.946 10.244 1.00 86.88 179 LEU A CA 1
ATOM 1366 C C . LEU A 1 179 ? -5.781 -11.103 9.619 1.00 86.88 179 LEU A C 1
ATOM 1368 O O . LEU A 1 179 ? -5.066 -10.872 8.643 1.00 86.88 179 LEU A O 1
ATOM 1372 N N . PRO A 1 180 ? -5.860 -12.347 10.134 1.00 82.88 180 PRO A N 1
ATOM 1373 C CA . PRO A 1 180 ? -5.030 -13.447 9.632 1.00 82.88 180 PRO A CA 1
ATOM 1374 C C . PRO A 1 180 ? -5.254 -13.718 8.135 1.00 82.88 180 PRO A C 1
ATOM 1376 O O . PRO A 1 180 ? -4.319 -14.044 7.413 1.00 82.88 180 PRO A O 1
ATOM 1379 N N . TRP A 1 181 ? -6.469 -13.480 7.634 1.00 83.44 181 TRP A N 1
ATOM 1380 C CA . TRP A 1 181 ? -6.795 -13.560 6.208 1.00 83.44 181 TRP A CA 1
ATOM 1381 C C . TRP A 1 181 ? -5.954 -12.650 5.307 1.00 83.44 181 TRP A C 1
ATOM 1383 O O . TRP A 1 181 ? -5.736 -12.994 4.150 1.00 83.44 181 TRP A O 1
ATOM 1393 N N . MET A 1 182 ? -5.488 -11.500 5.813 1.00 86.44 182 MET A N 1
ATOM 1394 C CA . MET A 1 182 ? -4.660 -10.569 5.047 1.00 86.44 182 MET A CA 1
ATOM 1395 C C . MET A 1 182 ? -3.415 -11.299 4.543 1.00 86.44 182 MET A C 1
ATOM 1397 O O . MET A 1 182 ? -3.024 -11.135 3.394 1.00 86.44 182 MET A O 1
ATOM 1401 N N . LEU A 1 183 ? -2.853 -12.172 5.383 1.00 87.25 183 LEU A N 1
ATOM 1402 C CA . LEU A 1 183 ? -1.640 -12.936 5.111 1.00 87.25 183 LEU A CA 1
ATOM 1403 C C . LEU A 1 183 ? -1.855 -14.094 4.126 1.00 87.25 183 LEU A C 1
ATOM 1405 O O . LEU A 1 183 ? -0.882 -14.668 3.645 1.00 87.25 183 LEU A O 1
ATOM 1409 N N . ARG A 1 184 ? -3.111 -14.423 3.789 1.00 83.50 184 ARG A N 1
ATOM 1410 C CA . ARG A 1 184 ? -3.426 -15.371 2.711 1.00 83.50 184 ARG A CA 1
ATOM 1411 C C . ARG A 1 184 ? -3.084 -14.787 1.341 1.00 83.50 184 ARG A C 1
ATOM 1413 O O . ARG A 1 184 ? -2.565 -15.494 0.486 1.00 83.50 184 ARG A O 1
ATOM 1420 N N . GLU A 1 185 ? -3.391 -13.505 1.145 1.00 80.62 185 GLU A N 1
ATOM 1421 C CA . GLU A 1 185 ? -3.194 -12.800 -0.130 1.00 80.62 185 GLU A CA 1
ATOM 1422 C C . GLU A 1 185 ? -1.878 -12.009 -0.161 1.00 80.62 185 GLU A C 1
ATOM 1424 O O . GLU A 1 185 ? -1.325 -11.759 -1.232 1.00 80.62 185 GLU A O 1
ATOM 1429 N N . LEU A 1 186 ? -1.374 -11.615 1.013 1.00 86.62 186 LEU A N 1
ATOM 1430 C CA . LEU A 1 186 ? -0.231 -10.726 1.164 1.00 86.62 186 LEU A CA 1
ATOM 1431 C C . LEU A 1 186 ? 0.940 -11.408 1.878 1.00 86.62 186 LEU A C 1
ATOM 1433 O O . LEU A 1 186 ? 0.859 -11.752 3.054 1.00 86.62 186 LEU A O 1
ATOM 1437 N N . SER A 1 187 ? 2.082 -11.485 1.199 1.00 89.75 187 SER A N 1
ATOM 1438 C CA . SER A 1 187 ? 3.374 -11.813 1.806 1.00 89.75 187 SER A CA 1
ATOM 1439 C C . SER A 1 187 ? 4.102 -10.533 2.215 1.00 89.75 187 SER A C 1
ATOM 1441 O O . SER A 1 187 ? 4.340 -9.651 1.388 1.00 89.75 187 SER A O 1
ATOM 1443 N N . VAL A 1 188 ? 4.471 -10.417 3.490 1.00 91.69 188 VAL A N 1
ATOM 1444 C CA . VAL A 1 188 ? 5.216 -9.256 3.997 1.00 91.69 188 VAL A CA 1
ATOM 1445 C C . VAL A 1 188 ? 6.689 -9.615 4.115 1.00 91.69 188 VAL A C 1
ATOM 1447 O O . VAL A 1 188 ? 7.053 -10.538 4.840 1.00 91.69 188 VAL A O 1
ATOM 1450 N N . VAL A 1 189 ? 7.535 -8.870 3.414 1.00 90.25 189 VAL A N 1
ATOM 1451 C CA . VAL A 1 189 ? 8.982 -9.082 3.354 1.00 90.25 189 VAL A CA 1
ATOM 1452 C C . VAL A 1 189 ? 9.709 -7.806 3.746 1.00 90.25 189 VAL A C 1
ATOM 1454 O O . VAL A 1 189 ? 9.175 -6.708 3.606 1.00 90.25 189 VAL A O 1
ATOM 1457 N N . SER A 1 190 ? 10.936 -7.935 4.225 1.00 88.81 190 SER A N 1
ATOM 1458 C CA . SER A 1 190 ? 11.820 -6.798 4.419 1.00 88.81 190 SER A CA 1
ATOM 1459 C C . SER A 1 190 ? 12.624 -6.524 3.159 1.00 88.81 190 SER A C 1
ATOM 1461 O O . SER A 1 190 ? 12.892 -7.423 2.356 1.00 88.81 190 SER A O 1
ATOM 1463 N N . ASP A 1 191 ? 12.995 -5.264 2.961 1.00 83.62 191 ASP A N 1
ATOM 1464 C CA . ASP A 1 191 ? 13.937 -4.931 1.906 1.00 83.62 191 ASP A CA 1
ATOM 1465 C C . ASP A 1 191 ? 15.325 -5.527 2.190 1.00 83.62 191 ASP A C 1
ATOM 1467 O O . ASP A 1 191 ? 15.664 -5.936 3.302 1.00 83.62 191 ASP A O 1
ATOM 1471 N N . ARG A 1 192 ? 16.152 -5.565 1.145 1.00 81.56 192 ARG A N 1
ATOM 1472 C CA . ARG A 1 192 ? 17.480 -6.181 1.197 1.00 81.56 192 ARG A CA 1
ATOM 1473 C C . ARG A 1 192 ? 18.475 -5.459 2.113 1.00 81.56 192 ARG A C 1
ATOM 1475 O O . ARG A 1 192 ? 19.475 -6.069 2.467 1.00 81.56 192 ARG A O 1
ATOM 1482 N N . PHE A 1 193 ? 18.234 -4.202 2.485 1.00 79.75 193 PHE A N 1
ATOM 1483 C CA . PHE A 1 193 ? 19.100 -3.463 3.409 1.00 79.75 193 PHE A CA 1
ATOM 1484 C C . PHE A 1 193 ? 18.756 -3.778 4.865 1.00 79.75 193 PHE A C 1
ATOM 1486 O O . PHE A 1 193 ? 19.653 -3.885 5.694 1.00 79.75 193 PHE A O 1
ATOM 1493 N N . HIS A 1 194 ? 17.474 -3.965 5.172 1.00 81.38 194 HIS A N 1
ATOM 1494 C CA . HIS A 1 194 ? 17.001 -4.202 6.534 1.00 81.38 194 HIS A CA 1
ATOM 1495 C C . HIS A 1 194 ? 16.804 -5.680 6.878 1.00 81.38 194 HIS A C 1
ATOM 1497 O O . HIS A 1 194 ? 16.563 -5.997 8.041 1.00 81.38 194 HIS A O 1
ATOM 1503 N N . VAL A 1 195 ? 16.938 -6.596 5.913 1.00 79.44 195 VAL A N 1
ATOM 1504 C CA . VAL A 1 195 ? 16.755 -8.041 6.129 1.00 79.44 195 VAL A CA 1
ATOM 1505 C C . VAL A 1 195 ? 17.653 -8.620 7.227 1.00 79.44 195 VAL A C 1
ATOM 1507 O O . VAL A 1 195 ? 17.227 -9.531 7.931 1.00 79.44 195 VAL A O 1
ATOM 1510 N N . CYS A 1 196 ? 18.857 -8.074 7.428 1.00 77.75 196 CYS A N 1
ATOM 1511 C CA . CYS A 1 196 ? 19.763 -8.494 8.502 1.00 77.75 196 CYS A CA 1
ATOM 1512 C C . CYS A 1 196 ? 19.164 -8.294 9.903 1.00 77.75 196 CYS A C 1
ATOM 1514 O O . CYS A 1 196 ? 19.502 -9.038 10.817 1.00 77.75 196 CYS A O 1
ATOM 1516 N N . ASN A 1 197 ? 18.222 -7.359 10.050 1.00 75.88 197 ASN A N 1
ATOM 1517 C CA . ASN A 1 197 ? 17.530 -7.099 11.309 1.00 75.88 197 ASN A CA 1
ATOM 1518 C C . ASN A 1 197 ? 16.387 -8.096 11.574 1.00 75.88 197 ASN A C 1
ATOM 1520 O O . ASN A 1 197 ? 15.763 -8.025 12.630 1.00 75.88 197 ASN A O 1
ATOM 1524 N N . HIS A 1 198 ? 16.071 -8.999 10.632 1.00 78.12 198 HIS A N 1
ATOM 1525 C CA . HIS A 1 198 ? 14.996 -9.995 10.744 1.00 78.12 198 HIS A CA 1
ATOM 1526 C C . HIS A 1 198 ? 15.556 -11.397 10.985 1.00 78.12 198 HIS A C 1
ATOM 1528 O O . HIS A 1 198 ? 15.462 -12.286 10.141 1.00 78.12 198 HIS A O 1
ATOM 1534 N N . THR A 1 199 ? 16.088 -11.616 12.183 1.00 71.62 199 THR A N 1
ATOM 1535 C CA . THR A 1 199 ? 16.633 -12.916 12.621 1.00 71.62 199 THR A CA 1
ATOM 1536 C C . THR A 1 199 ? 15.560 -13.980 12.874 1.00 71.62 199 THR A C 1
ATOM 1538 O O . THR A 1 199 ? 15.865 -15.161 13.003 1.00 71.62 199 THR A O 1
ATOM 1541 N N . LEU A 1 200 ? 14.287 -13.576 12.915 1.00 73.56 200 LEU A N 1
ATOM 1542 C CA . LEU A 1 200 ? 13.159 -14.436 13.273 1.00 73.56 200 LEU A CA 1
ATOM 1543 C C . LEU A 1 200 ? 12.819 -15.494 12.209 1.00 73.56 200 LEU A C 1
ATOM 1545 O O . LEU A 1 200 ? 12.270 -16.533 12.563 1.00 73.56 200 LEU A O 1
ATOM 1549 N N . SER A 1 201 ? 13.052 -15.226 10.916 1.00 81.56 201 SER A N 1
ATOM 1550 C CA . SER A 1 201 ? 12.779 -16.188 9.835 1.00 81.56 201 SER A CA 1
ATOM 1551 C C . SER A 1 201 ? 13.306 -15.717 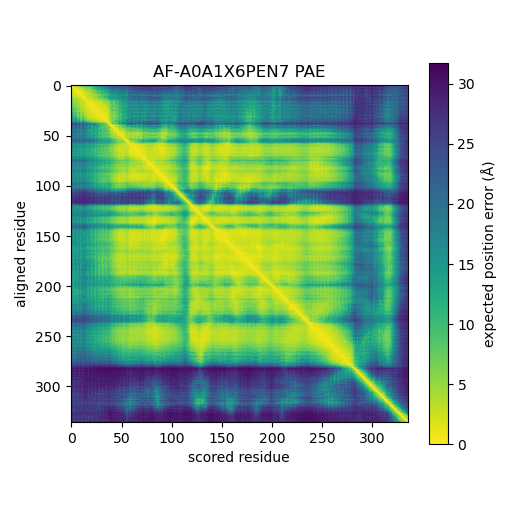8.476 1.00 81.56 201 SER A C 1
ATOM 1553 O O . SER A 1 201 ? 13.189 -14.541 8.130 1.00 81.56 201 SER A O 1
ATOM 1555 N N . HIS A 1 202 ? 13.744 -16.663 7.636 1.00 81.38 202 HIS A N 1
ATOM 1556 C CA . HIS A 1 202 ? 14.026 -16.420 6.215 1.00 81.38 202 HIS A CA 1
ATOM 1557 C C . HIS A 1 202 ? 12.790 -15.995 5.410 1.00 81.38 202 HIS A C 1
ATOM 1559 O O . HIS A 1 202 ? 12.944 -15.406 4.346 1.00 81.38 202 HIS A O 1
ATOM 1565 N N . PHE A 1 203 ? 11.574 -16.220 5.921 1.00 82.38 203 PHE A N 1
ATOM 1566 C CA . PHE A 1 203 ? 10.326 -15.759 5.301 1.00 82.38 203 PHE A CA 1
ATOM 1567 C C . PHE A 1 203 ? 10.325 -14.251 5.000 1.00 82.38 203 PHE A C 1
ATOM 1569 O O . PHE A 1 203 ? 9.740 -13.821 4.006 1.00 82.38 203 PHE A O 1
ATOM 1576 N N . TYR A 1 204 ? 11.001 -13.454 5.832 1.00 87.00 204 TYR A N 1
ATOM 1577 C CA . TYR A 1 204 ? 11.091 -12.003 5.664 1.00 87.00 204 TYR A CA 1
ATOM 1578 C C . TYR A 1 204 ? 12.153 -11.573 4.650 1.00 87.00 204 TYR A C 1
ATOM 1580 O O . TYR A 1 204 ? 12.254 -10.387 4.346 1.00 87.00 204 TYR A O 1
ATOM 1588 N N . ASN A 1 205 ? 12.951 -12.496 4.115 1.00 86.75 205 ASN A N 1
ATOM 1589 C CA . ASN A 1 205 ? 13.975 -12.173 3.138 1.00 86.75 205 ASN A CA 1
ATOM 1590 C C . ASN A 1 205 ? 13.367 -12.088 1.734 1.00 86.75 205 ASN A C 1
ATOM 1592 O O . ASN A 1 205 ? 12.882 -13.083 1.199 1.00 86.75 205 ASN A O 1
ATOM 1596 N N . ALA A 1 206 ? 13.442 -10.915 1.099 1.00 83.81 206 ALA A N 1
ATOM 1597 C CA . ALA A 1 206 ? 12.990 -10.747 -0.282 1.00 83.81 206 ALA A CA 1
ATOM 1598 C C . ALA A 1 206 ? 13.684 -11.712 -1.268 1.00 83.81 206 ALA A C 1
ATOM 1600 O O . ALA A 1 206 ? 13.060 -12.125 -2.239 1.00 83.81 206 ALA A O 1
ATOM 1601 N N . ASN A 1 207 ? 14.929 -12.132 -0.999 1.00 82.62 207 ASN A N 1
ATOM 1602 C CA . ASN A 1 207 ? 15.668 -13.103 -1.823 1.00 82.62 207 ASN A CA 1
ATOM 1603 C C . ASN A 1 207 ? 15.096 -14.525 -1.754 1.00 82.62 207 ASN A C 1
ATOM 1605 O O . ASN A 1 207 ? 15.465 -15.378 -2.556 1.00 82.62 207 ASN A O 1
ATOM 1609 N N . SER A 1 208 ? 14.207 -14.811 -0.801 1.00 82.75 208 SER A N 1
ATOM 1610 C CA . SER A 1 208 ? 13.507 -16.095 -0.745 1.00 82.75 208 SER A CA 1
ATOM 1611 C C . SER A 1 208 ? 12.409 -16.216 -1.809 1.00 82.75 208 SER A C 1
ATOM 1613 O O . SER A 1 208 ? 11.858 -17.302 -1.981 1.00 82.75 208 SER A O 1
ATOM 1615 N N . TYR A 1 209 ? 12.112 -15.139 -2.546 1.00 81.81 209 TYR A N 1
ATOM 1616 C CA . TYR A 1 209 ? 11.055 -15.090 -3.553 1.00 81.81 209 TYR A CA 1
ATOM 1617 C C . TYR A 1 209 ? 11.617 -14.680 -4.914 1.00 81.81 209 TYR A C 1
ATOM 1619 O O . TYR A 1 209 ? 11.908 -13.508 -5.138 1.00 81.81 209 TYR A O 1
ATOM 1627 N N . GLY A 1 210 ? 11.669 -15.623 -5.860 1.00 75.00 210 GLY A N 1
ATOM 1628 C CA . GLY A 1 210 ? 12.172 -15.351 -7.215 1.00 75.00 210 GLY A CA 1
ATOM 1629 C C . GLY A 1 210 ? 11.384 -14.270 -7.970 1.00 75.00 210 GLY A C 1
ATOM 1630 O O . GLY A 1 210 ? 11.923 -13.568 -8.814 1.00 75.00 210 GLY A O 1
ATOM 1631 N N . GLU A 1 211 ? 10.111 -14.048 -7.622 1.00 76.31 211 GLU A N 1
ATOM 1632 C CA . GLU A 1 211 ? 9.296 -12.963 -8.199 1.00 76.31 211 GLU A CA 1
ATOM 1633 C C . GLU A 1 211 ? 9.783 -11.553 -7.810 1.00 76.31 211 GLU A C 1
ATOM 1635 O O . GLU A 1 211 ? 9.438 -10.565 -8.468 1.00 76.31 211 GLU A O 1
ATOM 1640 N N . LEU A 1 212 ? 10.574 -11.454 -6.737 1.00 76.56 212 LEU A N 1
ATOM 1641 C CA . LEU A 1 212 ? 11.206 -10.220 -6.271 1.00 76.56 212 LEU A CA 1
ATOM 1642 C C . LEU A 1 212 ? 12.642 -10.064 -6.790 1.00 76.56 212 LEU A C 1
ATOM 1644 O O . LEU A 1 212 ? 13.294 -9.045 -6.511 1.00 76.56 212 LEU A O 1
ATOM 1648 N N . ASP A 1 213 ? 13.137 -11.024 -7.569 1.00 74.06 213 ASP A N 1
ATOM 1649 C CA . ASP A 1 213 ? 14.412 -10.882 -8.254 1.00 74.06 213 ASP A CA 1
ATOM 1650 C C . ASP A 1 213 ? 14.316 -9.747 -9.273 1.00 74.06 213 ASP A C 1
ATOM 1652 O O . ASP A 1 213 ? 13.295 -9.528 -9.931 1.00 74.06 213 ASP A O 1
ATOM 1656 N N . PHE A 1 214 ? 15.375 -8.938 -9.327 1.00 73.50 214 PHE A N 1
ATOM 1657 C CA . PHE A 1 214 ? 15.463 -7.737 -10.167 1.00 73.50 214 PHE A CA 1
ATOM 1658 C C . PHE A 1 214 ? 14.414 -6.644 -9.869 1.00 73.50 214 PHE A C 1
ATOM 1660 O O . PHE A 1 214 ? 14.369 -5.627 -10.564 1.00 73.50 214 PHE A O 1
ATOM 1667 N N . LYS A 1 215 ? 13.597 -6.789 -8.814 1.00 79.19 215 LYS A N 1
ATOM 1668 C CA . LYS A 1 215 ? 12.741 -5.709 -8.302 1.00 79.19 215 LYS A CA 1
ATOM 1669 C C . LYS A 1 215 ? 13.534 -4.781 -7.391 1.00 79.19 215 LYS A C 1
ATOM 1671 O O . LYS A 1 215 ? 14.326 -5.227 -6.555 1.00 79.19 215 LYS A O 1
ATOM 1676 N N . ASN A 1 216 ? 13.278 -3.479 -7.519 1.00 80.81 216 ASN A N 1
ATOM 1677 C CA . ASN A 1 216 ? 13.895 -2.466 -6.672 1.00 80.81 216 ASN A CA 1
ATOM 1678 C C . ASN A 1 216 ? 13.213 -2.426 -5.296 1.00 80.81 216 ASN A C 1
ATOM 1680 O O . ASN A 1 216 ? 12.259 -1.677 -5.065 1.00 80.81 216 ASN A O 1
ATOM 1684 N N . THR A 1 217 ? 13.737 -3.216 -4.363 1.00 82.38 217 THR A N 1
ATOM 1685 C CA . THR A 1 217 ? 13.238 -3.298 -2.983 1.00 82.38 217 THR A CA 1
ATOM 1686 C C . THR A 1 217 ? 13.556 -2.057 -2.142 1.00 82.38 217 THR A C 1
ATOM 1688 O O . THR A 1 217 ? 13.035 -1.918 -1.043 1.00 82.38 217 THR A O 1
ATOM 1691 N N . LEU A 1 218 ? 14.382 -1.143 -2.660 1.00 83.50 218 LEU A N 1
ATOM 1692 C CA . LEU A 1 218 ? 14.872 0.063 -1.974 1.00 83.50 218 LEU A CA 1
ATOM 1693 C C . LEU A 1 218 ? 14.202 1.339 -2.456 1.00 83.50 218 LEU A C 1
ATOM 1695 O O . LEU A 1 218 ? 14.589 2.442 -2.079 1.00 83.50 218 LEU A O 1
ATOM 1699 N N . THR A 1 219 ? 13.177 1.175 -3.283 1.00 81.44 219 THR A N 1
ATOM 1700 C CA . THR A 1 219 ? 12.333 2.250 -3.780 1.00 81.44 219 THR A CA 1
ATOM 1701 C C . THR A 1 219 ? 11.935 3.231 -2.674 1.00 81.44 219 THR A C 1
ATOM 1703 O O . THR A 1 219 ? 12.083 4.439 -2.836 1.00 81.44 219 THR A O 1
ATOM 1706 N N . HIS A 1 220 ? 11.436 2.716 -1.547 1.00 79.81 220 HIS A N 1
ATOM 1707 C CA . HIS A 1 220 ? 10.936 3.559 -0.466 1.00 79.81 220 HIS A CA 1
ATOM 1708 C C . HIS A 1 220 ? 12.060 4.406 0.149 1.00 79.81 220 HIS A C 1
ATOM 1710 O O . HIS A 1 220 ? 11.847 5.588 0.387 1.00 79.81 220 HIS A O 1
ATOM 1716 N N . GLU A 1 221 ? 13.270 3.863 0.314 1.00 80.50 221 GLU A N 1
ATOM 1717 C CA . GLU A 1 221 ? 14.406 4.614 0.860 1.00 80.50 221 GLU A CA 1
ATOM 1718 C C . GLU A 1 221 ? 14.900 5.692 -0.114 1.00 80.50 221 GLU A C 1
ATOM 1720 O O . GLU A 1 221 ? 15.194 6.815 0.292 1.00 80.50 221 GLU A O 1
ATOM 1725 N N . GLN A 1 222 ? 14.901 5.403 -1.420 1.00 81.69 222 GLN A N 1
ATOM 1726 C CA . GLN A 1 222 ? 15.224 6.383 -2.463 1.00 81.69 222 GLN A CA 1
ATOM 1727 C C . GLN A 1 222 ? 14.213 7.541 -2.497 1.00 81.69 222 GLN A C 1
ATOM 1729 O O . GLN A 1 222 ? 14.608 8.707 -2.576 1.00 81.69 222 GLN A O 1
ATOM 1734 N N . CYS A 1 223 ? 12.915 7.236 -2.404 1.00 77.88 223 CYS A N 1
ATOM 1735 C CA . CYS A 1 223 ? 11.858 8.244 -2.321 1.00 77.88 223 CYS A CA 1
ATOM 1736 C C . CYS A 1 223 ? 11.950 9.045 -1.011 1.00 77.88 223 CYS A C 1
ATOM 1738 O O . CYS A 1 223 ? 11.909 10.277 -1.031 1.00 77.88 223 CYS A O 1
ATOM 1740 N N . ASN A 1 224 ? 12.146 8.364 0.120 1.00 78.38 224 ASN A N 1
ATOM 1741 C CA . ASN A 1 224 ? 12.249 8.993 1.433 1.00 78.38 224 ASN A CA 1
ATOM 1742 C C . ASN A 1 224 ? 13.495 9.876 1.550 1.00 78.38 224 ASN A C 1
ATOM 1744 O O . ASN A 1 224 ? 13.423 10.925 2.181 1.00 78.38 224 ASN A O 1
ATOM 1748 N N . ALA A 1 225 ? 14.616 9.538 0.907 1.00 81.00 225 ALA A N 1
ATOM 1749 C CA . ALA A 1 225 ? 15.817 10.374 0.907 1.00 81.00 225 ALA A CA 1
ATOM 1750 C C . ALA A 1 225 ? 15.560 11.779 0.331 1.00 81.00 225 ALA A C 1
ATOM 1752 O O . ALA A 1 225 ? 16.107 12.762 0.836 1.00 81.00 225 ALA A O 1
ATOM 1753 N N . ALA A 1 226 ? 14.700 11.903 -0.686 1.00 74.31 226 ALA A N 1
ATOM 1754 C CA . ALA A 1 226 ? 14.286 13.205 -1.209 1.00 74.31 226 ALA A CA 1
ATOM 1755 C C . ALA A 1 226 ? 13.441 13.984 -0.186 1.00 74.31 226 ALA A C 1
ATOM 1757 O O . ALA A 1 226 ? 13.658 15.178 0.007 1.00 74.31 226 ALA A O 1
ATOM 1758 N N . ILE A 1 227 ? 12.532 13.300 0.517 1.00 73.69 227 ILE A N 1
ATOM 1759 C CA . ILE A 1 227 ? 11.684 13.892 1.563 1.00 73.69 227 ILE A CA 1
ATOM 1760 C C . ILE A 1 227 ? 12.525 14.343 2.767 1.00 73.69 227 ILE A C 1
ATOM 1762 O O . ILE A 1 227 ? 12.348 15.458 3.257 1.00 73.69 227 ILE A O 1
ATOM 1766 N N . ARG A 1 228 ? 13.501 13.531 3.203 1.00 75.94 228 ARG A N 1
ATOM 1767 C CA . ARG A 1 228 ? 14.410 13.842 4.322 1.00 75.94 228 ARG A CA 1
ATOM 1768 C C . ARG A 1 228 ? 15.165 15.159 4.107 1.00 75.94 228 ARG A C 1
ATOM 1770 O O . ARG A 1 228 ? 15.352 15.912 5.058 1.00 75.94 228 ARG A O 1
ATOM 1777 N N . LYS A 1 229 ? 15.534 15.498 2.864 1.00 76.19 229 LYS A N 1
ATOM 1778 C CA . LYS A 1 229 ? 16.183 16.787 2.539 1.00 76.19 229 LYS A CA 1
ATOM 1779 C C . LYS A 1 229 ? 15.298 18.001 2.838 1.00 76.19 229 LYS A C 1
ATOM 1781 O O . LYS A 1 229 ? 15.816 19.082 3.086 1.00 76.19 229 LYS A O 1
ATOM 1786 N N . MET A 1 230 ? 13.979 17.826 2.841 1.00 72.81 230 MET A N 1
ATOM 1787 C CA . MET A 1 230 ? 13.002 18.885 3.107 1.00 72.81 230 MET A CA 1
ATOM 1788 C C . MET A 1 230 ? 12.491 18.871 4.554 1.00 72.81 230 MET A C 1
ATOM 1790 O O . MET A 1 230 ? 11.686 19.721 4.927 1.00 72.81 230 MET A O 1
ATOM 1794 N N . GLN A 1 231 ? 12.979 17.957 5.401 1.00 69.56 231 GLN A N 1
ATOM 1795 C CA . GLN A 1 231 ? 12.466 17.723 6.755 1.00 69.56 231 GLN A CA 1
ATOM 1796 C C . GLN A 1 231 ? 12.537 18.960 7.670 1.00 69.56 231 GLN A C 1
ATOM 1798 O O . GLN A 1 231 ? 11.730 19.096 8.586 1.00 69.56 231 GLN A O 1
ATOM 1803 N N . ALA A 1 232 ? 13.484 19.875 7.443 1.00 68.25 232 ALA A N 1
ATOM 1804 C CA . ALA A 1 232 ? 13.570 21.132 8.192 1.00 68.25 232 ALA A CA 1
ATOM 1805 C C . ALA A 1 232 ? 12.423 22.103 7.850 1.00 68.25 232 ALA A C 1
ATOM 1807 O O . ALA A 1 232 ? 11.800 22.651 8.753 1.00 68.25 232 ALA A O 1
ATOM 1808 N N 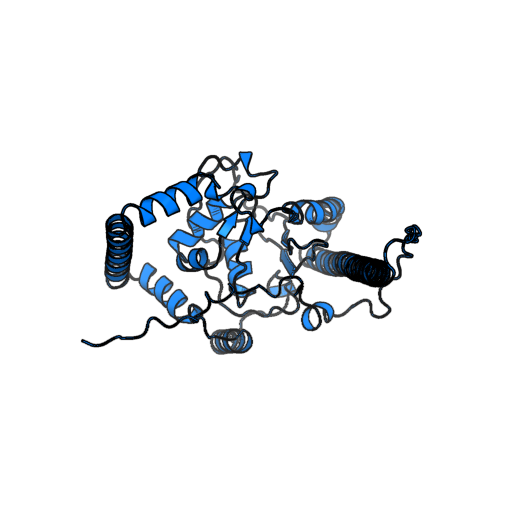. ILE A 1 233 ? 12.103 22.260 6.560 1.00 70.06 233 ILE A N 1
ATOM 1809 C CA . ILE A 1 233 ? 10.990 23.099 6.075 1.00 70.06 233 ILE A CA 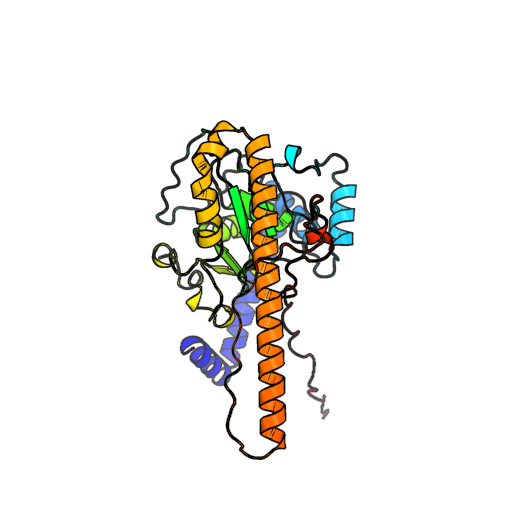1
ATOM 1810 C C . ILE A 1 233 ? 9.656 22.491 6.513 1.00 70.06 233 ILE A C 1
ATOM 1812 O O . ILE A 1 233 ? 8.776 23.175 7.028 1.00 70.06 233 ILE A O 1
ATOM 1816 N N . LEU A 1 234 ? 9.551 21.175 6.353 1.00 66.56 234 LEU A N 1
ATOM 1817 C CA . LEU A 1 234 ? 8.398 20.369 6.716 1.00 66.56 234 LEU A CA 1
ATOM 1818 C C . LEU A 1 234 ? 8.019 20.516 8.203 1.00 66.56 234 LEU A C 1
ATOM 1820 O O . LEU A 1 234 ? 6.843 20.701 8.503 1.00 66.56 234 LEU A O 1
ATOM 1824 N N . ARG A 1 235 ? 9.006 20.535 9.112 1.00 66.38 235 ARG A N 1
ATOM 1825 C CA . ARG A 1 235 ? 8.801 20.769 10.555 1.00 66.38 235 ARG A CA 1
ATOM 1826 C C . ARG A 1 235 ? 8.235 22.154 10.885 1.00 66.38 235 ARG A C 1
ATOM 1828 O O . ARG A 1 235 ? 7.491 22.299 11.847 1.00 66.38 235 ARG A O 1
ATOM 1835 N N . GLY A 1 236 ? 8.590 23.175 10.103 1.00 69.56 236 GLY A N 1
ATOM 1836 C CA . GLY A 1 236 ? 8.150 24.557 10.328 1.00 69.56 236 GLY A CA 1
ATOM 1837 C C . GLY A 1 236 ? 6.790 24.902 9.714 1.00 69.56 236 GLY A C 1
ATOM 1838 O O . GLY A 1 236 ? 6.156 25.861 10.139 1.00 69.56 236 GLY A O 1
ATOM 1839 N N . ALA A 1 237 ? 6.325 24.133 8.725 1.00 73.81 237 ALA A N 1
ATOM 1840 C CA . ALA A 1 237 ? 5.135 24.458 7.932 1.00 73.81 237 ALA A CA 1
ATOM 1841 C C . ALA A 1 237 ? 3.804 23.972 8.548 1.00 73.81 237 ALA A C 1
ATOM 1843 O O . ALA A 1 237 ? 2.727 24.249 8.010 1.00 73.81 237 ALA A O 1
ATOM 1844 N N . GLY A 1 238 ? 3.867 23.224 9.655 1.00 75.44 238 GLY A N 1
ATOM 1845 C CA . GLY A 1 238 ? 2.711 22.567 10.266 1.00 75.44 238 GLY A CA 1
ATOM 1846 C C . GLY A 1 238 ? 2.092 21.483 9.372 1.00 75.44 238 GLY A C 1
ATOM 1847 O O . GLY A 1 238 ? 2.501 21.264 8.232 1.00 75.44 238 GLY A O 1
ATOM 1848 N N . ARG A 1 239 ? 1.061 20.792 9.876 1.00 76.69 239 ARG A N 1
ATOM 1849 C CA . ARG A 1 239 ? 0.456 19.626 9.197 1.00 76.69 239 ARG A CA 1
ATOM 1850 C C . ARG A 1 239 ? -0.047 19.932 7.782 1.00 76.69 239 ARG A C 1
ATOM 1852 O O . ARG A 1 239 ? 0.139 19.119 6.881 1.00 76.69 239 ARG A O 1
ATOM 1859 N N . TYR A 1 240 ? -0.674 21.091 7.579 1.00 80.81 240 TYR A N 1
ATOM 1860 C CA . TYR A 1 240 ? -1.206 21.478 6.270 1.00 80.81 240 TYR A CA 1
ATOM 1861 C C . TYR A 1 240 ? -0.092 21.776 5.259 1.00 80.81 240 TYR A C 1
ATOM 1863 O O . TYR A 1 240 ? -0.123 21.260 4.144 1.00 80.81 240 TYR A O 1
ATOM 1871 N N . GLY A 1 241 ? 0.920 22.558 5.650 1.00 80.75 241 GLY A N 1
ATOM 1872 C CA . GLY A 1 241 ? 2.058 22.853 4.780 1.00 80.75 241 GLY A CA 1
ATOM 1873 C C . GLY A 1 241 ? 2.875 21.601 4.458 1.00 80.75 241 GLY A C 1
ATOM 1874 O O . GLY A 1 241 ? 3.267 21.399 3.309 1.00 80.75 241 GLY A O 1
ATOM 1875 N N . TYR A 1 242 ? 3.039 20.712 5.443 1.00 81.19 242 TYR A N 1
ATOM 1876 C CA . TYR A 1 242 ? 3.643 19.392 5.267 1.00 81.19 242 TYR A CA 1
ATOM 1877 C C . TYR A 1 242 ? 2.896 18.567 4.212 1.00 81.19 242 TYR A C 1
ATOM 1879 O O . TYR A 1 242 ? 3.495 18.057 3.264 1.00 81.19 242 TYR A O 1
ATOM 1887 N N . LEU A 1 243 ? 1.567 18.493 4.338 1.00 84.38 243 LEU A N 1
ATOM 1888 C CA . LEU A 1 243 ? 0.709 17.777 3.403 1.00 84.38 243 LEU A CA 1
ATOM 1889 C C . LEU A 1 243 ? 0.807 18.347 1.981 1.00 84.38 243 LEU A C 1
ATOM 1891 O O . LEU A 1 243 ? 1.002 17.591 1.031 1.00 84.38 243 LEU A O 1
ATOM 1895 N N . ALA A 1 244 ? 0.706 19.669 1.835 1.00 84.44 244 ALA A N 1
ATOM 1896 C CA . ALA A 1 244 ? 0.775 20.335 0.539 1.00 84.44 244 ALA A CA 1
ATOM 1897 C C . ALA A 1 244 ? 2.120 20.086 -0.164 1.00 84.44 244 ALA A C 1
ATOM 1899 O O . ALA A 1 244 ? 2.142 19.762 -1.355 1.00 84.44 244 ALA A O 1
ATOM 1900 N N . LEU A 1 245 ? 3.234 20.168 0.574 1.00 84.81 245 LEU A N 1
ATOM 1901 C CA . LEU A 1 245 ? 4.562 19.917 0.015 1.00 84.81 245 LEU A CA 1
ATOM 1902 C C . LEU A 1 245 ? 4.732 18.455 -0.416 1.00 84.81 245 LEU A C 1
ATOM 1904 O O . LEU A 1 245 ? 5.276 18.197 -1.489 1.00 84.81 245 LEU A O 1
ATOM 1908 N N . LEU A 1 246 ? 4.235 17.497 0.373 1.00 85.81 246 LEU A N 1
ATOM 1909 C CA . LEU A 1 246 ? 4.278 16.084 -0.005 1.00 85.81 246 LEU A CA 1
ATOM 1910 C C . LEU A 1 246 ? 3.399 15.765 -1.215 1.00 85.81 246 LEU A C 1
ATOM 1912 O O . LEU A 1 246 ? 3.822 14.979 -2.064 1.00 85.81 246 LEU A O 1
ATOM 1916 N N . CYS A 1 247 ? 2.221 16.382 -1.338 1.00 86.44 247 CYS A N 1
ATOM 1917 C CA . CYS A 1 247 ? 1.390 16.268 -2.539 1.00 86.44 247 CYS A CA 1
ATOM 1918 C C . CYS A 1 247 ? 2.153 16.764 -3.774 1.00 86.44 247 CYS A C 1
ATOM 1920 O O . CYS A 1 247 ? 2.257 16.038 -4.762 1.00 86.44 247 CYS A O 1
ATOM 1922 N N . TYR A 1 248 ? 2.750 17.958 -3.697 1.00 86.31 248 TYR A N 1
ATOM 1923 C CA . TYR A 1 248 ? 3.551 18.519 -4.786 1.00 86.31 248 TYR A CA 1
ATOM 1924 C C . TYR A 1 248 ? 4.735 17.615 -5.157 1.00 86.31 248 TYR A C 1
ATOM 1926 O O . TYR A 1 248 ? 4.902 17.250 -6.322 1.00 86.31 248 TYR A O 1
ATOM 1934 N N . GLN A 1 249 ? 5.521 17.192 -4.164 1.00 84.62 249 GLN A N 1
ATOM 1935 C CA . GLN A 1 249 ? 6.676 16.322 -4.379 1.00 84.62 249 GLN A CA 1
ATOM 1936 C C . GLN A 1 249 ? 6.269 14.984 -5.002 1.00 84.62 249 GLN A C 1
ATOM 1938 O O . GLN A 1 249 ? 6.947 14.486 -5.901 1.00 84.62 249 GLN A O 1
ATOM 1943 N N . THR A 1 250 ? 5.153 14.413 -4.547 1.00 85.56 250 THR A N 1
ATOM 1944 C CA . THR A 1 250 ? 4.586 13.180 -5.099 1.00 85.56 250 THR A CA 1
ATOM 1945 C C . THR A 1 250 ? 4.260 13.348 -6.582 1.00 85.56 250 THR A C 1
ATOM 1947 O O . THR A 1 250 ? 4.664 12.508 -7.387 1.00 85.56 250 THR A O 1
ATOM 1950 N N . SER A 1 251 ? 3.605 14.447 -6.969 1.00 83.62 251 SER A N 1
ATOM 1951 C CA . SER A 1 251 ? 3.286 14.736 -8.373 1.00 83.62 251 SER A CA 1
ATOM 1952 C C . SER A 1 251 ? 4.538 14.898 -9.241 1.00 83.62 251 SER A C 1
ATOM 1954 O O . SER A 1 251 ? 4.610 14.326 -10.331 1.00 83.62 251 SER A O 1
ATOM 1956 N N . VAL A 1 252 ? 5.555 15.617 -8.755 1.00 84.44 252 VAL A N 1
ATOM 1957 C CA . VAL A 1 252 ? 6.823 15.814 -9.480 1.00 84.44 252 VAL A CA 1
ATOM 1958 C C . VAL A 1 252 ? 7.567 14.490 -9.673 1.00 84.44 252 VAL A C 1
ATOM 1960 O O . VAL A 1 252 ? 7.944 14.149 -10.795 1.00 84.44 252 VAL A O 1
ATOM 1963 N N . LEU A 1 253 ? 7.751 13.710 -8.601 1.00 83.75 253 LEU A N 1
ATOM 1964 C CA . LEU A 1 253 ? 8.458 12.427 -8.667 1.00 83.75 253 LEU A CA 1
ATOM 1965 C C . LEU A 1 253 ? 7.740 11.424 -9.573 1.00 83.75 253 LEU A C 1
ATOM 1967 O O . LEU A 1 253 ? 8.392 10.732 -10.356 1.00 83.75 253 LEU A O 1
ATOM 1971 N N . ASN A 1 254 ? 6.409 11.374 -9.511 1.00 83.38 254 ASN A N 1
ATOM 1972 C CA . ASN A 1 254 ? 5.628 10.495 -10.373 1.00 83.38 254 ASN A CA 1
ATOM 1973 C C . ASN A 1 254 ? 5.691 10.912 -11.844 1.00 83.38 254 ASN A C 1
ATOM 1975 O O . ASN A 1 254 ? 5.797 10.031 -12.697 1.00 83.38 254 ASN A O 1
ATOM 1979 N N . SER A 1 255 ? 5.710 12.217 -12.135 1.00 81.69 255 SER A N 1
ATOM 1980 C CA . SER A 1 255 ? 5.905 12.727 -13.499 1.00 81.69 255 SER A CA 1
ATOM 1981 C C . SER A 1 255 ? 7.262 12.290 -14.058 1.00 81.69 255 SER A C 1
ATOM 1983 O O . SER A 1 255 ? 7.342 11.766 -15.165 1.00 81.69 255 SER A O 1
ATOM 1985 N N . PHE A 1 256 ? 8.340 12.401 -13.270 1.00 83.06 256 PHE A N 1
ATOM 1986 C CA . PHE A 1 256 ? 9.655 11.908 -13.695 1.00 83.06 256 PHE A CA 1
ATOM 1987 C C . PHE A 1 256 ? 9.693 10.389 -13.883 1.00 83.06 256 PHE A C 1
ATOM 1989 O O . PHE A 1 256 ? 10.306 9.902 -14.835 1.00 83.06 256 PHE A O 1
ATOM 1996 N N . ALA A 1 257 ? 9.056 9.626 -12.993 1.00 80.44 257 ALA A N 1
ATOM 1997 C CA . ALA A 1 257 ? 8.970 8.175 -13.129 1.00 80.44 257 ALA A CA 1
ATOM 1998 C C . ALA A 1 257 ? 8.218 7.765 -14.408 1.00 80.44 257 ALA A C 1
ATOM 2000 O O . ALA A 1 257 ? 8.593 6.794 -15.068 1.00 80.44 257 ALA A O 1
ATOM 2001 N N . GLU A 1 258 ? 7.183 8.513 -14.786 1.00 77.31 258 GLU A N 1
ATOM 2002 C CA . GLU A 1 258 ? 6.439 8.303 -16.024 1.00 77.31 258 GLU A CA 1
ATOM 2003 C C . GLU A 1 258 ? 7.263 8.608 -17.266 1.00 77.31 258 GLU A C 1
ATOM 2005 O O . GLU A 1 258 ? 7.422 7.713 -18.093 1.00 77.31 258 GLU A O 1
ATOM 2010 N N . SER A 1 259 ? 7.879 9.789 -17.355 1.00 79.12 259 SER A N 1
ATOM 2011 C CA . SER A 1 259 ? 8.715 10.137 -18.511 1.00 79.12 259 SER A CA 1
ATOM 2012 C C . SER A 1 259 ? 9.845 9.123 -18.720 1.00 79.12 259 SER A C 1
ATOM 2014 O O . SER A 1 259 ? 10.160 8.747 -19.847 1.00 79.12 259 SER A O 1
ATOM 2016 N N . ARG A 1 260 ? 10.434 8.607 -17.630 1.00 79.75 260 ARG A N 1
ATOM 2017 C CA . ARG A 1 260 ? 11.427 7.523 -17.706 1.00 79.75 260 ARG A CA 1
ATOM 2018 C C . ARG A 1 260 ? 10.831 6.207 -18.207 1.00 79.75 260 ARG A C 1
ATOM 2020 O O . ARG A 1 260 ? 11.502 5.480 -18.935 1.00 79.75 260 ARG A O 1
ATOM 2027 N N . THR A 1 261 ? 9.596 5.893 -17.818 1.00 77.12 261 THR A N 1
ATOM 2028 C CA . THR A 1 261 ? 8.888 4.684 -18.264 1.00 77.12 261 THR A CA 1
ATOM 2029 C C . THR A 1 261 ? 8.597 4.732 -19.752 1.00 77.12 261 THR A C 1
ATOM 2031 O O . THR A 1 261 ? 8.942 3.784 -20.450 1.00 77.12 261 THR A O 1
ATOM 2034 N N . GLU A 1 262 ? 8.029 5.834 -20.237 1.00 76.88 262 GLU A N 1
ATOM 2035 C CA . GLU A 1 262 ? 7.748 6.036 -21.661 1.00 76.88 262 GLU A CA 1
ATOM 2036 C C . GLU A 1 262 ? 9.030 5.941 -22.490 1.00 76.88 262 GLU A C 1
ATOM 2038 O O . GLU A 1 262 ? 9.083 5.215 -23.482 1.00 76.88 262 GLU A O 1
ATOM 2043 N N . TYR A 1 263 ? 10.102 6.590 -22.029 1.00 75.44 263 TYR A N 1
ATOM 2044 C CA . TYR A 1 263 ? 11.404 6.527 -22.684 1.00 75.44 263 TYR A CA 1
ATOM 2045 C C . TYR A 1 263 ? 11.969 5.100 -22.744 1.00 75.44 263 TYR A C 1
ATOM 2047 O O . TYR A 1 263 ? 12.430 4.657 -23.796 1.00 75.44 263 TYR A O 1
ATOM 2055 N N . GLN A 1 264 ? 11.918 4.352 -21.636 1.00 73.06 264 GLN A N 1
ATOM 2056 C CA . GLN A 1 264 ? 12.379 2.962 -21.618 1.00 73.06 264 GLN A CA 1
ATOM 2057 C C . GLN A 1 264 ? 11.543 2.080 -22.554 1.00 73.06 264 GLN A C 1
ATOM 2059 O O . GLN A 1 264 ? 12.110 1.258 -23.266 1.00 73.06 264 GLN A O 1
ATOM 2064 N N . GLN A 1 265 ? 10.218 2.246 -22.570 1.00 73.50 265 GLN A N 1
ATOM 2065 C CA . GLN A 1 265 ? 9.329 1.491 -23.456 1.00 73.50 265 GLN A CA 1
ATOM 2066 C C . GLN A 1 265 ? 9.611 1.785 -24.930 1.00 73.50 265 GLN A C 1
ATOM 2068 O O . GLN A 1 265 ? 9.698 0.851 -25.722 1.00 73.50 265 GLN A O 1
ATOM 2073 N N . ALA A 1 266 ? 9.821 3.054 -25.288 1.00 74.12 266 ALA A N 1
ATOM 2074 C CA . ALA A 1 266 ? 10.210 3.440 -26.640 1.00 74.12 266 ALA A CA 1
ATOM 2075 C C . ALA A 1 266 ? 11.562 2.826 -27.042 1.00 74.12 266 ALA A C 1
ATOM 2077 O O . ALA A 1 266 ? 11.703 2.314 -28.150 1.00 74.12 266 ALA A O 1
ATOM 2078 N N . GLY A 1 267 ? 12.538 2.821 -26.127 1.00 71.69 267 GLY A N 1
ATOM 2079 C CA . GLY A 1 267 ? 13.839 2.187 -26.351 1.00 71.69 267 GLY A CA 1
ATOM 2080 C C . GLY A 1 267 ? 13.751 0.670 -26.545 1.00 71.69 267 GLY A C 1
ATOM 2081 O O . GLY A 1 267 ? 14.393 0.139 -27.446 1.00 71.69 267 GLY A O 1
ATOM 2082 N N . LEU A 1 268 ? 12.935 -0.019 -25.739 1.00 72.25 268 LEU A N 1
ATOM 2083 C CA . LEU A 1 268 ? 12.690 -1.459 -25.878 1.00 72.25 268 LEU A CA 1
ATOM 2084 C C . LEU A 1 268 ? 11.994 -1.780 -27.204 1.00 72.25 268 LEU A C 1
ATOM 2086 O O . LEU A 1 268 ? 12.477 -2.630 -27.937 1.00 72.25 268 LEU A O 1
ATOM 2090 N N . ALA A 1 269 ? 10.941 -1.041 -27.563 1.00 73.50 269 ALA A N 1
ATOM 2091 C CA . ALA A 1 269 ? 10.232 -1.235 -28.827 1.00 73.50 269 ALA A CA 1
ATOM 2092 C C . ALA A 1 269 ? 11.136 -1.004 -30.051 1.00 73.50 269 ALA A C 1
ATOM 2094 O O . ALA A 1 269 ? 11.040 -1.728 -31.040 1.00 73.50 269 ALA A O 1
ATOM 2095 N N . ALA A 1 270 ? 12.036 -0.017 -29.985 1.00 78.50 270 ALA A N 1
ATOM 2096 C CA . ALA A 1 270 ? 13.038 0.200 -31.024 1.00 78.50 270 ALA A CA 1
ATOM 2097 C C . ALA A 1 270 ? 14.044 -0.963 -31.104 1.00 78.50 270 ALA A C 1
ATOM 2099 O O . ALA A 1 270 ? 14.404 -1.376 -32.203 1.00 78.50 270 ALA A O 1
ATOM 2100 N N . GLY A 1 271 ? 14.471 -1.506 -29.959 1.00 72.31 271 GLY A N 1
ATOM 2101 C CA . GLY A 1 271 ? 15.313 -2.703 -29.890 1.00 72.31 271 GLY A CA 1
ATOM 2102 C C . GLY A 1 271 ? 14.637 -3.930 -30.501 1.00 72.31 271 GLY A C 1
ATOM 2103 O O . GLY A 1 271 ? 15.205 -4.545 -31.396 1.00 72.31 271 GLY A O 1
ATOM 2104 N N . ASP A 1 272 ? 13.395 -4.214 -30.105 1.00 77.06 272 ASP A N 1
ATOM 2105 C CA . ASP A 1 272 ? 12.602 -5.333 -30.627 1.00 77.06 272 ASP A CA 1
ATOM 2106 C C . ASP A 1 272 ? 12.395 -5.219 -32.146 1.00 77.06 272 ASP A C 1
ATOM 2108 O O . ASP A 1 272 ? 12.461 -6.214 -32.867 1.00 77.06 272 ASP A O 1
ATOM 2112 N N . ALA A 1 273 ? 12.181 -4.001 -32.658 1.00 78.50 273 ALA A N 1
ATOM 2113 C CA . ALA A 1 273 ? 12.063 -3.752 -34.092 1.00 78.50 273 ALA A CA 1
ATOM 2114 C C . ALA A 1 273 ? 13.378 -4.025 -34.843 1.00 78.50 273 ALA A C 1
ATOM 2116 O O . ALA A 1 273 ? 13.348 -4.594 -35.936 1.00 78.50 273 ALA A O 1
ATOM 2117 N N . LEU A 1 274 ? 14.523 -3.652 -34.260 1.00 78.00 274 LEU A N 1
ATOM 2118 C CA . LEU A 1 274 ? 15.846 -3.942 -34.821 1.00 78.00 274 LEU A CA 1
ATOM 2119 C C . LEU A 1 274 ? 16.154 -5.443 -34.794 1.00 78.00 274 LEU A C 1
ATOM 2121 O O . LEU A 1 274 ? 16.637 -5.974 -35.791 1.00 78.00 274 LEU A O 1
ATOM 2125 N N . ASP A 1 275 ? 15.836 -6.135 -33.700 1.00 75.00 275 ASP A N 1
ATOM 2126 C CA . ASP A 1 275 ? 16.043 -7.580 -33.573 1.00 75.00 275 ASP A CA 1
ATOM 2127 C C . ASP A 1 275 ? 15.119 -8.359 -34.528 1.00 75.00 275 ASP A C 1
ATOM 2129 O O . ASP A 1 275 ? 15.556 -9.304 -35.186 1.00 75.00 275 ASP A O 1
ATOM 2133 N N . ALA A 1 276 ? 13.866 -7.919 -34.698 1.00 78.12 276 ALA A N 1
ATOM 2134 C CA . ALA A 1 276 ? 12.935 -8.487 -35.674 1.00 78.12 276 ALA A CA 1
ATOM 2135 C C . ALA A 1 276 ? 13.376 -8.249 -37.128 1.00 78.12 276 ALA A C 1
ATOM 2137 O O . ALA A 1 276 ? 13.172 -9.119 -37.977 1.00 78.12 276 ALA A O 1
ATOM 2138 N N . ALA A 1 277 ? 13.980 -7.095 -37.431 1.00 74.88 277 ALA A N 1
ATOM 2139 C CA . ALA A 1 277 ? 14.565 -6.818 -38.741 1.00 74.88 277 ALA A CA 1
ATOM 2140 C C . ALA A 1 277 ? 15.811 -7.687 -38.992 1.00 74.88 277 ALA A C 1
ATOM 2142 O O . ALA A 1 277 ? 15.907 -8.340 -40.030 1.00 74.88 277 ALA A O 1
ATOM 2143 N N . ALA A 1 278 ? 16.706 -7.800 -38.007 1.00 69.12 278 ALA A N 1
ATOM 2144 C CA . ALA A 1 278 ? 17.902 -8.638 -38.088 1.00 69.12 278 ALA A CA 1
ATOM 2145 C C . ALA A 1 278 ? 17.574 -10.136 -38.238 1.00 69.12 278 ALA A C 1
ATOM 2147 O O . ALA A 1 278 ? 18.268 -10.854 -38.959 1.00 69.12 278 ALA A O 1
ATOM 2148 N N . ALA A 1 279 ? 16.493 -10.606 -37.606 1.00 71.75 279 ALA A N 1
ATOM 2149 C CA . ALA A 1 279 ? 15.991 -11.971 -37.760 1.00 71.75 279 ALA A CA 1
ATOM 2150 C C . ALA A 1 279 ? 15.428 -12.254 -39.167 1.00 71.75 279 ALA A C 1
ATOM 2152 O O . ALA A 1 279 ? 15.419 -13.407 -39.595 1.00 71.75 279 ALA A O 1
ATOM 2153 N N . ARG A 1 280 ? 14.970 -11.223 -39.893 1.00 67.94 280 ARG A N 1
ATOM 2154 C CA . ARG A 1 280 ? 14.476 -11.341 -41.276 1.00 67.94 280 ARG A CA 1
ATOM 2155 C C . ARG A 1 280 ? 15.592 -11.292 -42.316 1.00 67.94 280 ARG A C 1
ATOM 2157 O O . ARG A 1 280 ? 15.443 -11.903 -43.367 1.00 67.94 280 ARG A O 1
ATOM 2164 N N . GLU A 1 281 ? 16.685 -10.585 -42.035 1.00 62.47 281 GLU A N 1
ATOM 2165 C CA . GLU A 1 281 ? 17.732 -10.308 -43.028 1.00 62.47 281 GLU A CA 1
ATOM 2166 C C . GLU A 1 281 ? 18.939 -11.253 -42.989 1.00 62.47 281 GLU A C 1
ATOM 2168 O O . GLU A 1 281 ? 19.803 -11.145 -43.849 1.00 62.47 281 GLU A O 1
ATOM 2173 N N . GLY A 1 282 ? 19.005 -12.221 -42.069 1.00 55.25 282 GLY A N 1
ATOM 2174 C CA . GLY A 1 282 ? 20.080 -13.219 -42.082 1.00 55.25 282 GLY A CA 1
ATOM 2175 C C . GLY A 1 282 ? 21.468 -12.580 -41.950 1.00 55.25 282 GLY A C 1
ATOM 2176 O O . GLY A 1 282 ? 22.250 -12.550 -42.892 1.00 55.25 282 GLY A O 1
ATOM 2177 N N . THR A 1 283 ? 21.783 -12.104 -40.742 1.00 62.53 283 THR A N 1
ATOM 2178 C CA . THR A 1 283 ? 23.104 -11.596 -40.315 1.00 62.53 283 THR A CA 1
ATOM 2179 C C . THR A 1 283 ? 23.695 -10.458 -41.163 1.00 62.53 283 THR A C 1
ATOM 2181 O O . THR A 1 283 ? 24.481 -10.673 -42.080 1.00 62.53 283 THR A O 1
ATOM 2184 N N . GLY A 1 284 ? 23.420 -9.219 -40.744 1.00 47.84 284 GLY A N 1
ATOM 2185 C CA . GLY A 1 284 ? 24.127 -8.006 -41.163 1.00 47.84 284 GLY A CA 1
ATOM 2186 C C . GLY A 1 284 ? 24.343 -7.069 -39.969 1.00 47.84 284 GLY A C 1
ATOM 2187 O O . GLY A 1 284 ? 23.504 -6.998 -39.077 1.00 47.84 284 GLY A O 1
ATOM 2188 N N . ALA A 1 285 ? 25.507 -6.420 -39.906 1.00 52.97 285 ALA A N 1
ATOM 2189 C CA . ALA A 1 285 ? 26.053 -5.713 -38.741 1.00 52.97 285 ALA A CA 1
ATOM 2190 C C . ALA A 1 285 ? 25.095 -4.720 -38.040 1.00 52.97 285 ALA A C 1
ATOM 2192 O O . ALA A 1 285 ? 24.427 -3.914 -38.683 1.00 52.97 285 ALA A O 1
ATOM 2193 N N . ARG A 1 286 ? 25.111 -4.732 -36.694 1.00 49.84 286 ARG A N 1
ATOM 2194 C CA . ARG A 1 286 ? 24.314 -3.854 -35.812 1.00 49.84 286 ARG A CA 1
ATOM 2195 C C . ARG A 1 286 ? 24.795 -2.395 -35.891 1.00 49.84 286 ARG A C 1
ATOM 2197 O O . ARG A 1 286 ? 25.917 -2.123 -35.457 1.00 49.84 286 ARG A O 1
ATOM 2204 N N . PRO A 1 287 ? 23.962 -1.426 -36.305 1.00 46.25 287 PRO A N 1
ATOM 2205 C CA . PRO A 1 287 ? 24.236 -0.020 -36.048 1.00 46.25 287 PRO A CA 1
ATOM 2206 C C . PRO A 1 287 ? 23.940 0.284 -34.575 1.00 46.25 287 PRO A C 1
ATOM 2208 O O . PRO A 1 287 ? 22.878 -0.063 -34.055 1.00 46.25 287 PRO A O 1
ATOM 2211 N N . ALA A 1 288 ? 24.866 0.945 -33.881 1.00 45.88 288 ALA A N 1
ATOM 2212 C CA . ALA A 1 288 ? 24.639 1.390 -32.512 1.00 45.88 288 ALA A CA 1
ATOM 2213 C C . ALA A 1 288 ? 23.572 2.499 -32.493 1.00 45.88 288 ALA A C 1
ATOM 2215 O O . ALA A 1 288 ? 23.826 3.626 -32.926 1.00 45.88 288 ALA A O 1
ATOM 2216 N N . ALA A 1 289 ? 22.379 2.193 -31.978 1.00 47.22 289 ALA A N 1
ATOM 2217 C CA . ALA A 1 289 ? 21.346 3.192 -31.739 1.00 47.22 289 ALA A CA 1
ATOM 2218 C C . ALA A 1 289 ? 21.845 4.194 -30.685 1.00 47.22 289 ALA A C 1
ATOM 2220 O O . ALA A 1 289 ? 21.989 3.879 -29.501 1.00 47.22 289 ALA A O 1
ATOM 2221 N N . ARG A 1 290 ? 22.151 5.417 -31.124 1.00 41.97 290 ARG A N 1
ATOM 2222 C CA . ARG A 1 290 ? 22.621 6.492 -30.251 1.00 41.97 290 ARG A CA 1
ATOM 2223 C C . ARG A 1 290 ? 21.427 7.091 -29.513 1.00 41.97 290 ARG A C 1
ATOM 2225 O O . ARG A 1 290 ? 20.761 7.988 -30.014 1.00 41.97 290 ARG A O 1
ATOM 2232 N N . ALA A 1 291 ? 21.173 6.586 -28.311 1.00 45.22 291 ALA A N 1
ATOM 2233 C CA . ALA A 1 291 ? 20.220 7.158 -27.370 1.00 45.22 291 ALA A CA 1
ATOM 2234 C C . ALA A 1 291 ? 20.650 8.587 -26.977 1.00 45.22 291 ALA A C 1
ATOM 2236 O O . ALA A 1 291 ? 21.624 8.784 -26.245 1.00 45.22 291 ALA A O 1
ATOM 2237 N N . THR A 1 292 ? 19.956 9.601 -27.488 1.00 47.28 292 THR A N 1
ATOM 2238 C CA . THR A 1 292 ? 20.120 11.002 -27.080 1.00 47.28 292 THR A CA 1
ATOM 2239 C C . THR A 1 292 ? 19.662 11.184 -25.631 1.00 47.28 292 THR A C 1
ATOM 2241 O O . THR A 1 292 ? 18.618 10.673 -25.231 1.00 47.28 292 THR A O 1
ATOM 2244 N N . ARG A 1 293 ? 20.437 11.922 -24.816 1.00 42.00 293 ARG A N 1
ATOM 2245 C CA . ARG A 1 293 ? 20.014 12.293 -23.452 1.00 42.00 293 ARG A CA 1
ATOM 2246 C C . ARG A 1 293 ? 18.696 13.078 -23.517 1.00 42.00 293 ARG A C 1
ATOM 2248 O O . ARG A 1 293 ? 18.577 13.951 -24.377 1.00 42.00 293 ARG A O 1
ATOM 2255 N N . PRO A 1 294 ? 17.743 12.818 -22.608 1.00 45.84 294 PRO A N 1
ATOM 2256 C CA . PRO A 1 294 ? 16.439 13.457 -22.665 1.00 45.84 294 PRO A CA 1
ATOM 2257 C C . PRO A 1 294 ? 16.557 14.954 -22.363 1.00 45.84 294 PRO A C 1
ATOM 2259 O O . PRO A 1 294 ? 17.295 15.353 -21.458 1.00 45.84 294 PRO A O 1
ATOM 2262 N N . SER A 1 295 ? 15.783 15.777 -23.074 1.00 44.22 295 SER A N 1
ATOM 2263 C CA . SER A 1 295 ? 15.367 17.068 -22.534 1.00 44.22 295 SER A CA 1
ATOM 2264 C C . SER A 1 295 ? 14.257 16.806 -21.513 1.00 44.22 295 SER A C 1
ATOM 2266 O O . SER A 1 295 ? 13.313 16.057 -21.764 1.00 44.22 295 SER A O 1
ATOM 2268 N N . LEU A 1 296 ? 14.400 17.372 -20.315 1.00 39.94 296 LEU A N 1
ATOM 2269 C CA . LEU A 1 296 ? 13.367 17.348 -19.281 1.00 39.94 296 LEU A CA 1
ATOM 2270 C C . LEU A 1 296 ? 12.220 18.267 -19.718 1.00 39.94 296 LEU A C 1
ATOM 2272 O O . LEU A 1 296 ? 12.171 19.432 -19.334 1.00 39.94 296 LEU A O 1
ATOM 2276 N N . ALA A 1 297 ? 11.312 17.762 -20.547 1.00 45.41 297 ALA A N 1
ATOM 2277 C CA . ALA A 1 297 ? 10.034 18.413 -20.782 1.00 45.41 297 ALA A CA 1
ATOM 2278 C C . ALA A 1 297 ? 9.035 17.874 -19.754 1.00 45.41 297 ALA A C 1
ATOM 2280 O O . ALA A 1 297 ? 8.691 16.693 -19.776 1.00 45.41 297 ALA A O 1
ATOM 2281 N N . LEU A 1 298 ? 8.580 18.733 -18.838 1.00 42.16 298 LEU A N 1
ATOM 2282 C CA . LEU A 1 298 ? 7.376 18.443 -18.060 1.00 42.16 298 LEU A CA 1
ATOM 2283 C C . LEU A 1 298 ? 6.236 18.144 -19.056 1.00 42.16 298 LEU A C 1
ATOM 2285 O O . LEU A 1 298 ? 6.146 18.847 -20.071 1.00 42.16 298 LEU A O 1
ATOM 2289 N N . PRO A 1 299 ? 5.377 17.134 -18.815 1.00 45.91 299 PRO A N 1
ATOM 2290 C CA . PRO A 1 299 ? 4.225 16.884 -19.675 1.00 45.91 299 PRO A CA 1
ATOM 2291 C C . PRO A 1 299 ? 3.438 18.183 -19.892 1.00 45.91 299 PRO A C 1
ATOM 2293 O O . PRO A 1 299 ? 3.278 18.971 -18.958 1.00 45.91 299 PRO A O 1
ATOM 2296 N N . ARG A 1 300 ? 2.904 18.411 -21.102 1.00 43.47 300 ARG A N 1
ATOM 2297 C CA . ARG A 1 300 ? 2.106 19.621 -21.427 1.00 43.47 300 ARG A CA 1
ATOM 2298 C C . ARG A 1 300 ? 0.872 19.802 -20.524 1.00 43.47 300 ARG A C 1
ATOM 2300 O O . ARG A 1 300 ? 0.242 20.852 -20.541 1.00 43.47 300 ARG A O 1
ATOM 2307 N N . HIS A 1 301 ? 0.544 18.783 -19.740 1.00 44.22 301 HIS A N 1
ATOM 2308 C CA . HIS A 1 301 ? -0.511 18.724 -18.740 1.00 44.22 301 HIS A CA 1
ATOM 2309 C C . HIS A 1 301 ? 0.125 18.262 -17.423 1.00 44.22 301 HIS A C 1
ATOM 2311 O O . HIS A 1 301 ? -0.093 17.145 -16.964 1.00 44.22 301 HIS A O 1
ATOM 2317 N N . PHE A 1 302 ? 0.970 19.112 -16.832 1.00 42.16 302 PHE A N 1
ATOM 2318 C CA . PHE A 1 302 ? 1.345 18.954 -15.431 1.00 42.16 302 PHE A CA 1
ATOM 2319 C C . PHE A 1 302 ? 0.051 18.974 -14.610 1.00 42.16 302 PHE A C 1
ATOM 2321 O O . PHE A 1 302 ? -0.716 19.938 -14.655 1.00 42.16 302 PHE A O 1
ATOM 2328 N N . ASP A 1 303 ? -0.249 17.863 -13.949 1.00 43.81 303 ASP A N 1
ATOM 2329 C CA . ASP A 1 303 ? -1.524 17.674 -13.275 1.00 43.81 303 ASP A CA 1
ATOM 2330 C C . ASP A 1 303 ? -1.555 18.435 -11.942 1.00 43.81 303 ASP A C 1
ATOM 2332 O O . ASP A 1 303 ? -1.156 17.942 -10.887 1.00 43.81 303 ASP A O 1
ATOM 2336 N N . PHE A 1 304 ? -2.066 19.663 -12.000 1.00 42.47 304 PHE A N 1
ATOM 2337 C CA . PHE A 1 304 ? -2.297 20.513 -10.834 1.00 42.47 304 PHE A CA 1
ATOM 2338 C C . PHE A 1 304 ? -3.476 20.049 -9.953 1.00 42.47 304 PHE A C 1
ATOM 2340 O O . PHE A 1 304 ? -3.706 20.646 -8.902 1.00 42.47 304 PHE A O 1
ATOM 2347 N N . ARG A 1 305 ? -4.260 19.038 -10.367 1.00 38.81 305 ARG A N 1
ATOM 2348 C CA . ARG A 1 305 ? -5.555 18.678 -9.753 1.00 38.81 305 ARG A CA 1
ATOM 2349 C C . ARG A 1 305 ? -5.631 17.255 -9.188 1.00 38.81 305 ARG A C 1
ATOM 2351 O O . ARG A 1 305 ? -6.698 16.869 -8.724 1.00 38.81 305 ARG A O 1
ATOM 2358 N N . ALA A 1 306 ? -4.526 16.508 -9.170 1.00 44.16 306 ALA A N 1
ATOM 2359 C CA . ALA A 1 306 ? -4.483 15.094 -8.768 1.00 44.16 306 ALA A CA 1
ATOM 2360 C C . ALA A 1 306 ? -5.311 14.146 -9.671 1.00 44.16 306 ALA A C 1
ATOM 2362 O O . ALA A 1 306 ? -5.584 13.002 -9.297 1.00 44.16 306 ALA A O 1
ATOM 2363 N N . ASP A 1 307 ? -5.657 14.598 -10.878 1.00 36.78 307 ASP A N 1
ATOM 2364 C CA . ASP A 1 307 ? -6.355 13.853 -11.929 1.00 36.78 307 ASP A CA 1
ATOM 2365 C C . ASP A 1 307 ? -5.480 12.767 -12.596 1.00 36.78 307 ASP A C 1
ATOM 2367 O O . ASP A 1 307 ? -5.948 11.911 -13.348 1.00 36.78 307 ASP A O 1
ATOM 2371 N N . TYR A 1 308 ? -4.181 12.790 -12.323 1.00 40.41 308 TYR A N 1
ATOM 2372 C CA . TYR A 1 308 ? -3.185 11.847 -12.796 1.00 40.41 308 TYR A CA 1
ATOM 2373 C C . TYR A 1 308 ? -3.485 10.437 -12.307 1.00 40.41 308 TYR A C 1
ATOM 2375 O O . TYR A 1 308 ? -3.407 9.479 -13.067 1.00 40.41 308 TYR A O 1
ATOM 2383 N N . PHE A 1 309 ? -3.875 10.286 -11.045 1.00 40.03 309 PHE A N 1
ATOM 2384 C CA . PHE A 1 309 ? -4.056 8.966 -10.449 1.00 40.03 309 PHE A CA 1
ATOM 2385 C C . PHE A 1 309 ? -5.417 8.340 -10.746 1.00 40.03 309 PHE A C 1
ATOM 2387 O O . PHE A 1 309 ? -5.534 7.115 -10.717 1.00 40.03 309 PHE A O 1
ATOM 2394 N N . SER A 1 310 ? -6.430 9.152 -11.062 1.00 40.00 310 SER A N 1
ATOM 2395 C CA . SER A 1 310 ? -7.702 8.675 -11.613 1.00 40.00 310 SER A CA 1
ATOM 2396 C C . SER A 1 310 ? -7.517 8.119 -13.033 1.00 40.00 310 SER A C 1
ATOM 2398 O O . SER A 1 310 ? -8.169 7.138 -13.387 1.00 40.00 310 SER A O 1
ATOM 2400 N N . ARG A 1 311 ? -6.582 8.671 -13.824 1.00 36.44 311 ARG A N 1
ATOM 2401 C CA . ARG A 1 311 ? -6.288 8.230 -15.205 1.00 36.44 311 ARG A CA 1
ATOM 2402 C C . ARG A 1 311 ? -5.193 7.156 -15.298 1.00 36.44 311 ARG A C 1
ATOM 2404 O O . ARG A 1 311 ? -5.300 6.225 -16.094 1.00 36.44 311 ARG A O 1
ATOM 2411 N N . HIS A 1 312 ? -4.172 7.243 -14.446 1.00 41.84 312 HIS A N 1
ATOM 2412 C CA . HIS A 1 312 ? -2.966 6.412 -14.454 1.00 41.84 312 HIS A CA 1
ATOM 2413 C C . HIS A 1 312 ? -2.578 5.965 -13.031 1.00 41.84 312 HIS A C 1
ATOM 2415 O O . HIS A 1 312 ? -1.525 6.353 -12.515 1.00 41.84 312 HIS A O 1
ATOM 2421 N N . PRO A 1 313 ? -3.353 5.073 -12.373 1.00 48.62 313 PRO A N 1
ATOM 2422 C CA . PRO A 1 313 ? -2.794 4.310 -11.255 1.00 48.62 313 PRO A CA 1
ATOM 2423 C C . PRO A 1 313 ? -1.493 3.664 -11.756 1.00 48.62 313 PRO A C 1
ATOM 2425 O O . PRO A 1 313 ? -1.417 3.351 -12.947 1.00 48.62 313 PRO A O 1
ATOM 2428 N N . CYS A 1 314 ? -0.472 3.410 -10.927 1.00 49.41 314 CYS A N 1
ATOM 2429 C CA . CYS A 1 314 ? 0.598 2.501 -11.372 1.00 49.41 314 CYS A CA 1
ATOM 2430 C C . CYS A 1 314 ? -0.027 1.117 -11.601 1.00 49.41 314 CYS A C 1
ATOM 2432 O O . CYS A 1 314 ? -0.081 0.273 -10.716 1.00 49.41 314 CYS A O 1
ATOM 2434 N N . ARG A 1 315 ? -0.556 0.915 -12.810 1.00 47.94 315 ARG A N 1
ATOM 2435 C CA . ARG A 1 315 ? -1.067 -0.333 -13.374 1.00 47.94 315 ARG A CA 1
ATOM 2436 C C . ARG A 1 315 ? 0.064 -1.107 -14.044 1.00 47.94 315 ARG A C 1
ATOM 2438 O O . ARG A 1 315 ? -0.186 -2.142 -14.645 1.00 47.94 315 ARG A O 1
ATOM 2445 N N . CYS A 1 316 ? 1.295 -0.622 -13.879 1.00 44.88 316 CYS A N 1
ATOM 2446 C CA . CYS A 1 316 ? 2.569 -1.232 -14.231 1.00 44.88 316 CYS A CA 1
ATOM 2447 C C . CYS A 1 316 ? 2.642 -2.736 -13.887 1.00 44.88 316 CYS A C 1
ATOM 2449 O O . CYS A 1 316 ? 3.336 -3.482 -14.564 1.00 44.88 316 CYS A O 1
ATOM 2451 N N . CYS A 1 317 ? 1.888 -3.201 -12.886 1.00 48.22 317 CYS A N 1
ATOM 2452 C CA . CYS A 1 317 ? 1.781 -4.613 -12.524 1.00 48.22 317 CYS A CA 1
ATOM 2453 C C . CYS A 1 317 ? 0.352 -5.185 -12.550 1.00 48.22 317 CYS A C 1
ATOM 2455 O O . CYS A 1 317 ? 0.184 -6.326 -12.136 1.00 48.22 317 CYS A O 1
ATOM 2457 N N . ARG A 1 318 ? -0.676 -4.420 -12.963 1.00 47.34 318 ARG A N 1
ATOM 2458 C CA . ARG A 1 318 ? -2.121 -4.763 -12.895 1.00 47.34 318 ARG A CA 1
ATOM 2459 C C . ARG A 1 318 ? -2.611 -5.372 -11.565 1.00 47.34 318 ARG A C 1
ATOM 2461 O O . ARG A 1 318 ? -3.741 -5.839 -11.517 1.00 47.34 318 ARG A O 1
ATOM 2468 N N . TYR A 1 319 ? -1.797 -5.356 -10.504 1.00 43.62 319 TYR A N 1
ATOM 2469 C CA . TYR A 1 319 ? -1.945 -6.267 -9.365 1.00 43.62 319 TYR A CA 1
ATOM 2470 C C . TYR A 1 319 ? -2.222 -7.688 -9.845 1.00 43.62 319 TYR A C 1
ATOM 2472 O O . TYR A 1 319 ? -3.279 -8.204 -9.506 1.00 43.62 319 TYR A O 1
ATOM 2480 N N . MET A 1 320 ? -1.346 -8.255 -10.695 1.00 34.22 320 MET A N 1
ATOM 2481 C CA . MET A 1 320 ? -1.535 -9.583 -11.289 1.00 34.22 320 MET A CA 1
ATOM 2482 C C . MET A 1 320 ? -2.054 -10.540 -10.217 1.00 34.22 320 MET A C 1
ATOM 2484 O O . MET A 1 320 ? -1.296 -11.022 -9.372 1.00 34.22 320 MET A O 1
ATOM 2488 N N . THR A 1 321 ? -3.371 -10.771 -10.245 1.00 34.94 321 THR A N 1
ATOM 2489 C CA . THR A 1 321 ? -3.976 -11.951 -9.664 1.00 34.94 321 THR A CA 1
ATOM 2490 C C . THR A 1 321 ? -3.162 -13.100 -10.214 1.00 34.94 321 THR A C 1
ATOM 2492 O O . THR A 1 321 ? -2.731 -13.046 -11.373 1.00 34.94 321 THR A O 1
ATOM 2495 N N . ARG A 1 322 ? -2.885 -14.098 -9.369 1.00 29.95 322 ARG A N 1
ATOM 2496 C CA . ARG A 1 322 ? -2.297 -15.359 -9.827 1.00 29.95 322 ARG A CA 1
ATOM 2497 C C . ARG A 1 322 ? -2.854 -15.680 -11.222 1.00 29.95 322 ARG A C 1
ATOM 2499 O O . ARG A 1 322 ? -4.065 -15.506 -11.408 1.00 29.95 322 ARG A O 1
ATOM 2506 N N . PRO A 1 323 ? -2.046 -16.174 -12.176 1.00 28.86 323 PRO A N 1
ATOM 2507 C CA . PRO A 1 323 ? -2.645 -16.993 -13.214 1.00 28.86 323 PRO A CA 1
ATOM 2508 C C . PRO A 1 323 ? -3.488 -18.005 -12.443 1.00 28.86 323 PRO A C 1
ATOM 2510 O O . PRO A 1 323 ? -2.953 -18.687 -11.562 1.00 28.86 323 PRO A O 1
ATOM 2513 N N . SER A 1 324 ? -4.808 -18.010 -12.650 1.00 29.42 324 SER A N 1
ATOM 2514 C CA . SER A 1 324 ? -5.609 -19.136 -12.199 1.00 29.42 324 SER A CA 1
ATOM 2515 C C . SER A 1 324 ? -4.832 -20.352 -12.664 1.00 29.42 324 SER A C 1
ATOM 2517 O O . SER A 1 324 ? -4.503 -20.428 -13.852 1.00 29.42 324 SER A O 1
ATOM 2519 N N . TYR A 1 325 ? -4.436 -21.228 -11.737 1.00 28.77 325 TYR A N 1
ATOM 2520 C CA . TYR A 1 325 ? -3.984 -22.554 -12.128 1.00 28.77 325 TYR A CA 1
ATOM 2521 C C . TYR A 1 325 ? -4.996 -23.016 -13.159 1.00 28.77 325 TYR A C 1
ATOM 2523 O O . TYR A 1 325 ? -6.193 -22.994 -12.871 1.00 28.77 325 TYR A O 1
ATOM 2531 N N . ALA A 1 326 ? -4.523 -23.225 -14.385 1.00 27.72 326 ALA A N 1
ATOM 2532 C CA . ALA A 1 326 ? -5.376 -23.519 -15.509 1.00 27.72 326 ALA A CA 1
ATOM 2533 C C . ALA A 1 326 ? -6.294 -24.671 -15.094 1.00 27.72 326 ALA A C 1
ATOM 2535 O O . ALA A 1 326 ? -5.849 -25.803 -14.917 1.00 27.72 326 ALA A O 1
ATOM 2536 N N . THR A 1 327 ? -7.574 -24.373 -14.889 1.00 31.94 327 THR A N 1
ATOM 2537 C CA . THR A 1 327 ? -8.630 -25.370 -14.926 1.00 31.94 327 THR A CA 1
ATOM 2538 C C . THR A 1 327 ? -8.682 -25.831 -16.372 1.00 31.94 327 THR A C 1
ATOM 2540 O O . THR A 1 327 ? -9.328 -25.223 -17.220 1.00 31.94 327 THR A O 1
ATOM 2543 N N . GLY A 1 328 ? -7.875 -26.843 -16.675 1.00 26.17 328 GLY A N 1
ATOM 2544 C CA . GLY A 1 328 ? -7.639 -27.272 -18.041 1.00 26.17 328 GLY A CA 1
ATOM 2545 C C . GLY A 1 328 ? -6.708 -28.469 -18.127 1.00 26.17 328 GLY A C 1
ATOM 2546 O O . GLY A 1 328 ? -5.627 -28.369 -18.688 1.00 26.17 328 GLY A O 1
ATOM 2547 N N . SER A 1 329 ? -7.126 -29.614 -17.598 1.00 24.83 329 SER A N 1
ATOM 2548 C CA . SER A 1 329 ? -7.089 -30.843 -18.395 1.00 24.83 329 SER A CA 1
ATOM 2549 C C . SER A 1 329 ? -7.926 -31.933 -17.740 1.00 24.83 329 SER A C 1
ATOM 2551 O O . SER A 1 329 ? -7.821 -32.242 -16.557 1.00 24.83 329 SER A O 1
ATOM 2553 N N . HIS A 1 330 ? -8.815 -32.465 -18.565 1.00 29.80 330 HIS A N 1
ATOM 2554 C CA . HIS A 1 330 ? -9.588 -33.670 -18.369 1.00 29.80 330 HIS A CA 1
ATOM 2555 C C . HIS A 1 330 ? -8.755 -34.802 -17.753 1.00 29.80 330 HIS A C 1
ATOM 2557 O O . HIS A 1 330 ? -7.805 -35.272 -18.372 1.00 29.80 330 HIS A O 1
ATOM 2563 N N . ILE A 1 331 ? -9.194 -35.330 -16.612 1.00 28.11 331 ILE A N 1
ATOM 2564 C CA . ILE A 1 331 ? -9.103 -36.771 -16.386 1.00 28.11 331 ILE A CA 1
ATOM 2565 C C . ILE A 1 331 ? -10.504 -37.299 -16.640 1.00 28.11 331 ILE A C 1
ATOM 2567 O O . ILE A 1 331 ? -11.446 -37.057 -15.882 1.00 28.11 331 ILE A O 1
ATOM 2571 N N . ALA A 1 332 ? -10.640 -37.932 -17.799 1.00 27.84 332 ALA A N 1
ATOM 2572 C CA . ALA A 1 332 ? -11.819 -38.674 -18.175 1.00 27.84 332 ALA A CA 1
ATOM 2573 C C . ALA A 1 332 ? -12.169 -39.666 -17.060 1.00 27.84 332 ALA A C 1
ATOM 2575 O O . ALA A 1 332 ? -11.334 -40.460 -16.626 1.00 27.84 332 ALA A O 1
ATOM 2576 N N . ARG A 1 333 ? -13.435 -39.649 -16.640 1.00 29.98 333 ARG A N 1
ATOM 2577 C CA . ARG A 1 333 ? -14.079 -40.848 -16.116 1.00 29.98 333 ARG A CA 1
ATOM 2578 C C . ARG A 1 333 ? -14.019 -41.898 -17.225 1.00 29.98 333 ARG A C 1
ATOM 2580 O O . ARG A 1 333 ? -14.806 -41.831 -18.164 1.00 29.98 333 ARG A O 1
ATOM 2587 N N . ALA A 1 334 ? -13.091 -42.837 -17.125 1.00 30.14 334 ALA A N 1
ATOM 2588 C CA . ALA A 1 334 ? -13.284 -44.145 -17.723 1.00 30.14 334 ALA A CA 1
ATOM 2589 C C . ALA A 1 334 ? -14.086 -44.964 -16.708 1.00 3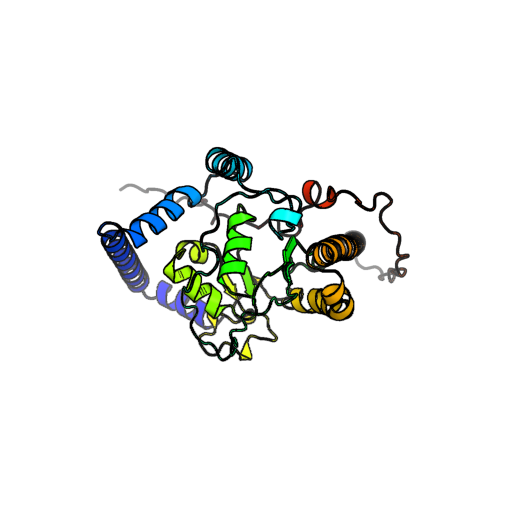0.14 334 ALA A C 1
ATOM 2591 O O . ALA A 1 334 ? -13.601 -45.243 -15.613 1.00 30.14 334 ALA A O 1
ATOM 2592 N N . GLY A 1 335 ? -15.339 -45.267 -17.044 1.00 30.75 335 GLY A N 1
ATOM 2593 C CA . GLY A 1 335 ? -16.013 -46.413 -16.453 1.00 30.75 335 GLY A CA 1
ATOM 2594 C C . GLY A 1 335 ? -15.388 -47.682 -17.022 1.00 30.75 335 GLY A C 1
ATOM 2595 O O . GLY A 1 335 ? -15.160 -47.742 -18.228 1.00 30.75 335 GLY A O 1
ATOM 2596 N N . VAL A 1 336 ? -15.026 -48.616 -16.151 1.00 32.84 336 VAL A N 1
ATOM 2597 C CA . VAL A 1 336 ? -15.688 -49.908 -15.892 1.00 32.84 336 VAL A CA 1
ATOM 2598 C C . VAL A 1 336 ? -15.282 -50.316 -14.481 1.00 32.84 336 VAL A C 1
ATOM 2600 O O . VAL A 1 336 ? -14.086 -50.139 -14.157 1.00 32.84 336 VAL A O 1
#

Secondary structure (DSSP, 8-state):
-HHHHHHHHHHHH-HHHHHHHHHHHHHHHHHHHHHHHT--HHHHHHHHHHHHH--TT--HHHHHHHHHHH-TT---SHHHH-EE-TT----S--SS-TT-------SS-------S----EEEEE--SSS--EEEEEE-SSS--HHHHHHHHHHH-SS--SEEE-TTHHHHHHHHHHH-TTHHHH-EEEB-TTTGGG-TT-GGGBGGG-GGGTT--TTHHHHHHHHHHTTHHHHHHSHHHHHHHHHHHHHHHHHHHHHHHHHHHHHHHHHHHHHHHHHHHHTS-PPP----PPPP----SS--TTSTHHHH----TTTT-----------------

Foldseek 3Di:
DVVVVVVVVVCVVPVVVVVVVVVVVVVVVVVVVVDLVVDDPVSVVLVVLCVLQVDPPDDQVNLLVVACVVCVPDDFDCLVQQKWQFLFTFRGAQQADVPRPQDLDDLPPPPPFDPQQDQDKAWDWDQDPLIATRIIGGDRGDDALSVVVRSQNGGPSAHFQEDEDLSQSSNCSSCVVRPPVSVVRYQYAYAPVNNVSCPPDCSNHLVVDPVCVVTRSCSVVVLVVVVVVCVVVLVVLPSVRVSVVVVVSSLVSNQVSVVVVVLVVVVVVVVVVQVVVCVVPPDDDDDPDDDDDDDPDRPPCSPPPSVCCSVPPPCVPVSDDPPPPPPDDDPDPDDD

Radius of gyration: 23.89 Å; Cα contacts (8 Å, |Δi|>4): 324; chains: 1; bounding box: 50×74×66 Å

Solvent-accessible surface area (backbone atoms only — not comparable to full-atom values): 20016 Å² total; per-residue (Å²): 110,70,69,60,53,52,50,51,53,47,36,72,75,33,56,68,57,50,51,54,54,48,52,54,52,50,49,52,50,50,51,51,50,50,59,63,70,72,55,60,76,74,54,49,56,40,49,53,53,43,73,73,68,68,58,87,84,63,48,55,68,54,34,26,50,54,36,42,72,75,42,76,81,60,77,81,51,41,85,80,65,34,44,46,39,60,64,34,66,63,32,39,73,66,85,56,62,95,84,63,79,76,69,38,74,83,57,87,70,78,78,76,88,54,94,56,71,33,94,45,66,55,69,42,62,42,55,49,100,52,48,35,68,60,29,36,33,58,38,78,39,68,88,50,52,60,59,55,51,29,55,45,53,15,42,34,78,65,74,51,59,67,45,78,32,75,60,23,68,29,36,51,43,42,29,59,77,68,39,52,69,55,58,76,59,28,46,53,17,14,22,84,85,42,31,82,65,46,82,90,44,69,78,32,32,44,86,74,37,77,90,49,58,96,44,47,62,56,44,57,60,61,56,45,54,62,52,59,75,42,46,70,60,40,66,73,46,44,75,66,47,33,50,54,51,49,52,50,50,46,51,54,50,33,52,55,22,45,58,52,45,55,51,51,50,53,52,48,54,53,47,52,52,50,53,55,49,43,72,72,63,68,80,72,88,84,77,82,81,78,81,73,82,80,76,92,70,76,61,99,70,70,64,87,78,57,60,53,29,68,76,53,55,91,55,90,58,69,71,68,64,73,78,69,76,72,90,74,76,86,78,74,85,74,87,130